Protein AF-A0A8W7PWI7-F1 (afdb_monomer)

Foldseek 3Di:
DDPDDPPPQKAALVVVVVVCCVVPPQPDPVSSVVLCVQQVPVPPRIGGPVSVQQSVADDDPDRRWDKDWWADPVGDIDIDTDAPDDPLVVLVVCVVVPTNQADVPHNDDDNCVVVPPPPPAAEAEDDPVQQVVQVVVVAGPQAFPPPSPHGWFKAFPPVRDTGHPVVVVVPVVPDPQCADPPPSHHGRDMGTHHYDGDDPVVVVVVVVVVVPPPPPDDDDDDDDDDD

Mean predicted aligned error: 19.51 Å

Radius of gyration: 25.69 Å; Cα contacts (8 Å, |Δi|>4): 234; chains: 1; bounding box: 49×90×69 Å

Structure (mmCIF, N/CA/C/O backbone):
data_AF-A0A8W7PWI7-F1
#
_entry.id   AF-A0A8W7PWI7-F1
#
loop_
_atom_site.group_PDB
_atom_site.id
_atom_site.type_symbol
_atom_site.label_atom_id
_atom_site.label_alt_id
_atom_site.label_comp_id
_atom_site.label_asym_id
_atom_site.label_entity_id
_atom_site.label_seq_id
_atom_site.pdbx_PDB_ins_code
_atom_site.Cartn_x
_atom_site.Cartn_y
_atom_site.Cartn_z
_atom_site.occupancy
_atom_site.B_iso_or_equiv
_atom_site.auth_seq_id
_atom_site.auth_comp_id
_atom_site.auth_asym_id
_atom_site.auth_atom_id
_atom_site.pdbx_PDB_model_num
ATOM 1 N N . MET A 1 1 ? -10.266 -17.939 -32.785 1.00 33.59 1 MET A N 1
ATOM 2 C CA . MET A 1 1 ? -11.295 -17.563 -31.793 1.00 33.59 1 MET A CA 1
ATOM 3 C C . MET A 1 1 ? -10.621 -17.500 -30.436 1.00 33.59 1 MET A C 1
ATOM 5 O O . MET A 1 1 ? -10.290 -18.541 -29.887 1.00 33.59 1 MET A O 1
ATOM 9 N N . LEU A 1 2 ? -10.300 -16.294 -29.968 1.00 31.00 2 LEU A N 1
ATOM 10 C CA . LEU A 1 2 ? -9.675 -16.082 -28.664 1.00 31.00 2 LEU A CA 1
ATOM 11 C C . LEU A 1 2 ? -10.759 -16.242 -27.593 1.00 31.00 2 LEU A C 1
ATOM 13 O O . LEU A 1 2 ? -11.754 -15.520 -27.622 1.00 31.00 2 LEU A O 1
ATOM 17 N N . LYS A 1 3 ? -10.591 -17.217 -26.692 1.00 32.88 3 LYS A N 1
ATOM 18 C CA . LYS A 1 3 ? -11.388 -17.317 -25.466 1.00 32.88 3 LYS A CA 1
ATOM 19 C C . LYS A 1 3 ? -11.005 -16.128 -24.590 1.00 32.88 3 LYS A C 1
ATOM 21 O O . LYS A 1 3 ? -9.917 -16.098 -24.030 1.00 32.88 3 LYS A O 1
ATOM 26 N N . THR A 1 4 ? -11.882 -15.138 -24.526 1.00 35.88 4 THR A N 1
ATOM 27 C CA . THR A 1 4 ? -11.887 -14.116 -23.482 1.00 35.88 4 THR A CA 1
ATOM 28 C C . THR A 1 4 ? -11.998 -14.815 -22.133 1.00 35.88 4 THR A C 1
ATOM 30 O O . THR A 1 4 ? -13.012 -15.452 -21.855 1.00 35.88 4 THR A O 1
ATOM 33 N N . SER A 1 5 ? -10.947 -14.738 -21.323 1.00 42.41 5 SER A N 1
ATOM 34 C CA . SER A 1 5 ? -10.973 -15.120 -19.914 1.00 42.41 5 SER A CA 1
ATOM 35 C C . SER A 1 5 ? -12.022 -14.255 -19.217 1.00 42.41 5 SER A C 1
ATOM 37 O O . SER A 1 5 ? -11.852 -13.040 -19.115 1.00 42.41 5 SER A O 1
ATOM 39 N N . GLU A 1 6 ? -13.141 -14.850 -18.810 1.00 44.78 6 GLU A N 1
ATOM 40 C CA . GLU A 1 6 ? -14.168 -14.154 -18.039 1.00 44.78 6 GLU A CA 1
ATOM 41 C C . GLU A 1 6 ? -13.561 -13.719 -16.701 1.00 44.78 6 GLU A C 1
ATOM 43 O O . GLU A 1 6 ? -13.149 -14.539 -15.882 1.00 44.78 6 GLU A O 1
ATOM 48 N N . ILE A 1 7 ? -13.464 -12.409 -16.486 1.00 50.22 7 ILE A N 1
ATOM 49 C CA . ILE A 1 7 ? -13.117 -11.843 -15.184 1.00 50.22 7 ILE A CA 1
ATOM 50 C C . ILE A 1 7 ? -14.329 -12.097 -14.284 1.00 50.22 7 ILE A C 1
ATOM 52 O O . ILE A 1 7 ? -15.310 -11.354 -14.334 1.00 50.22 7 ILE A O 1
ATOM 56 N N . HIS A 1 8 ? -14.302 -13.179 -13.505 1.00 57.91 8 HIS A N 1
ATOM 57 C CA . HIS A 1 8 ? -15.367 -13.472 -12.551 1.00 57.91 8 HIS A CA 1
ATOM 58 C C . HIS A 1 8 ? -15.328 -12.434 -11.424 1.00 57.91 8 HIS A C 1
ATOM 60 O O . HIS A 1 8 ? -14.463 -12.456 -10.554 1.00 57.91 8 HIS A O 1
ATOM 66 N N . THR A 1 9 ? -16.279 -11.505 -11.450 1.00 71.81 9 THR A N 1
ATOM 67 C CA . THR A 1 9 ? -16.456 -10.450 -10.440 1.00 71.81 9 THR A CA 1
ATOM 68 C C . THR A 1 9 ? -17.016 -10.969 -9.114 1.00 71.81 9 THR A C 1
ATOM 70 O O . THR A 1 9 ? -17.037 -10.224 -8.136 1.00 71.81 9 THR A O 1
ATOM 73 N N . LEU A 1 10 ? -17.447 -12.234 -9.076 1.00 85.94 10 LEU A N 1
ATOM 74 C CA . LEU A 1 10 ? -18.021 -12.924 -7.925 1.00 85.94 10 LEU A CA 1
ATOM 75 C C . LEU A 1 10 ? -17.500 -14.367 -7.879 1.00 85.94 10 LEU A C 1
ATOM 77 O O . LEU A 1 10 ? -17.637 -15.103 -8.858 1.00 85.94 10 LEU A O 1
ATOM 81 N N . VAL A 1 11 ? -16.949 -14.789 -6.742 1.00 89.62 11 VAL A N 1
ATOM 82 C CA . VAL A 1 11 ? -16.415 -16.144 -6.543 1.00 89.62 11 VAL A CA 1
ATOM 83 C C . VAL A 1 11 ? -17.155 -16.827 -5.389 1.00 89.62 11 VAL A C 1
ATOM 85 O O . VAL A 1 11 ? -17.222 -16.254 -4.305 1.00 89.62 11 VAL A O 1
ATOM 88 N N . PRO A 1 12 ? -17.697 -18.050 -5.553 1.00 93.12 12 PRO A N 1
ATOM 89 C CA . PRO A 1 12 ? -18.314 -18.783 -4.447 1.00 93.12 12 PRO A CA 1
ATOM 90 C C . PRO A 1 12 ? -17.352 -18.961 -3.264 1.00 93.12 12 PRO A C 1
ATOM 92 O O . PRO A 1 12 ? -16.207 -19.376 -3.459 1.00 93.12 12 PRO A O 1
ATOM 95 N N . TRP A 1 13 ? -17.834 -18.770 -2.030 1.00 91.38 13 TRP A N 1
ATOM 96 C CA . TRP A 1 13 ? -17.032 -18.878 -0.800 1.00 91.38 13 TRP A CA 1
ATOM 97 C C . TRP A 1 13 ? -16.216 -20.175 -0.719 1.00 91.38 13 TRP A C 1
ATOM 99 O O . TRP A 1 13 ? -15.068 -20.170 -0.287 1.00 91.38 13 TRP A O 1
ATOM 109 N N . LYS A 1 14 ? -16.789 -21.304 -1.157 1.00 90.00 14 LYS A N 1
ATOM 110 C CA . LYS A 1 14 ? -16.098 -22.604 -1.146 1.00 90.00 14 LYS A CA 1
ATOM 111 C C . LYS A 1 14 ? -14.834 -22.606 -2.011 1.00 90.00 14 LYS A C 1
ATOM 113 O O . LYS A 1 14 ? -13.831 -23.170 -1.587 1.00 90.00 14 LYS A O 1
ATOM 118 N N . LEU A 1 15 ? -14.896 -21.988 -3.191 1.00 89.19 15 LEU A N 1
ATOM 119 C CA . LEU A 1 15 ? -13.763 -21.886 -4.111 1.00 89.19 15 LEU A CA 1
ATOM 120 C C . LEU A 1 15 ? -12.762 -20.845 -3.612 1.00 89.19 15 LEU A C 1
ATOM 122 O O . LEU A 1 15 ? -11.580 -21.146 -3.511 1.00 89.19 15 LEU A O 1
ATOM 126 N N . PHE A 1 16 ? -13.251 -19.673 -3.199 1.00 89.44 16 PHE A N 1
ATOM 127 C CA . PHE A 1 16 ? -12.414 -18.621 -2.626 1.00 89.44 16 PHE A CA 1
ATOM 128 C C . PHE A 1 16 ? -11.604 -19.126 -1.420 1.00 89.44 16 PHE A C 1
ATOM 130 O O . PHE A 1 16 ? -10.393 -18.945 -1.361 1.00 89.44 16 PHE A O 1
ATOM 137 N N . ARG A 1 17 ? -12.254 -19.835 -0.487 1.00 86.75 17 ARG A N 1
ATOM 138 C CA . ARG A 1 17 ? -11.598 -20.444 0.678 1.00 86.75 17 ARG A CA 1
ATOM 139 C C . ARG A 1 17 ? -10.543 -21.470 0.273 1.00 86.75 17 ARG A C 1
ATOM 141 O O . ARG A 1 17 ? -9.494 -21.516 0.908 1.00 86.75 17 ARG A O 1
ATOM 148 N N . PHE A 1 18 ? -10.842 -22.323 -0.708 1.00 87.06 18 PHE A N 1
ATOM 149 C CA . PHE A 1 18 ? -9.908 -23.349 -1.170 1.00 87.06 18 PHE A CA 1
ATOM 150 C C . PHE A 1 18 ? -8.634 -22.705 -1.721 1.00 87.06 18 PHE A C 1
ATOM 152 O O . PHE A 1 18 ? -7.555 -22.989 -1.208 1.00 87.06 18 PHE A O 1
ATOM 159 N N . GLU A 1 19 ? -8.769 -21.770 -2.662 1.00 86.62 19 GLU A N 1
ATOM 160 C CA . GLU A 1 19 ? -7.629 -21.063 -3.260 1.00 86.62 19 GLU A CA 1
ATOM 161 C C . GLU A 1 19 ? -6.847 -20.249 -2.221 1.00 86.62 19 GLU A C 1
ATOM 163 O O . GLU A 1 19 ? -5.621 -20.328 -2.158 1.00 86.62 19 GLU A O 1
ATOM 168 N N . LEU A 1 20 ? -7.543 -19.538 -1.326 1.00 81.56 20 LEU A N 1
ATOM 169 C CA . LEU A 1 20 ? -6.893 -18.785 -0.255 1.00 81.56 20 LEU A CA 1
ATOM 170 C C . LEU A 1 20 ? -6.110 -19.706 0.692 1.00 81.56 20 LEU A C 1
ATOM 172 O O . LEU A 1 20 ? -5.017 -19.347 1.116 1.00 81.56 20 LEU A O 1
ATOM 176 N N . SER A 1 21 ? -6.624 -20.908 0.979 1.00 79.94 21 SER A N 1
ATOM 177 C CA . SER A 1 21 ? -5.968 -21.868 1.875 1.00 79.94 21 SER A CA 1
ATOM 178 C C . SER A 1 21 ? -4.658 -22.447 1.337 1.00 79.94 21 SER A C 1
ATOM 180 O O . SER A 1 21 ? -3.845 -22.926 2.128 1.00 79.94 21 SER A O 1
ATOM 182 N N . LEU A 1 22 ? -4.433 -22.376 0.017 1.00 77.88 22 LEU A N 1
ATOM 183 C CA . LEU A 1 22 ? -3.173 -22.790 -0.610 1.00 77.88 22 LEU A CA 1
ATOM 184 C C . LEU A 1 22 ? -2.019 -21.835 -0.275 1.00 77.88 22 LEU A C 1
ATOM 186 O O . LEU A 1 22 ? -0.867 -22.260 -0.241 1.00 77.88 22 LEU A O 1
ATOM 190 N N . VAL A 1 23 ? -2.328 -20.559 -0.024 1.00 75.88 23 VAL A N 1
ATOM 191 C CA . VAL A 1 23 ? -1.340 -19.499 0.248 1.00 75.88 23 VAL A CA 1
ATOM 192 C C . VAL A 1 23 ? -1.341 -19.101 1.726 1.00 75.88 23 VAL A C 1
ATOM 194 O O . VAL A 1 23 ? -0.287 -18.888 2.320 1.00 75.88 23 VAL A O 1
ATOM 197 N N . HIS A 1 24 ? -2.523 -19.054 2.340 1.00 71.75 24 HIS A N 1
ATOM 198 C CA . HIS A 1 24 ? -2.746 -18.733 3.745 1.00 71.75 24 HIS A CA 1
ATOM 199 C C . HIS A 1 24 ? -3.460 -19.904 4.429 1.00 71.75 24 HIS A C 1
ATOM 201 O O . HIS A 1 24 ? -4.688 -19.991 4.358 1.00 71.75 24 HIS A O 1
ATOM 207 N N . PRO A 1 25 ? -2.724 -20.821 5.085 1.00 76.69 25 PRO A N 1
ATOM 208 C CA . PRO A 1 25 ? -3.309 -22.003 5.706 1.00 76.69 25 PRO A CA 1
ATOM 209 C C . PRO A 1 25 ? -4.419 -21.638 6.698 1.00 76.69 25 PRO A C 1
ATOM 211 O O . PRO A 1 25 ? -4.184 -20.925 7.669 1.00 76.69 25 PRO A O 1
ATOM 214 N N . ILE A 1 26 ? -5.625 -22.160 6.465 1.00 77.56 26 ILE A N 1
ATOM 215 C CA . ILE A 1 26 ? -6.778 -21.984 7.356 1.00 77.56 26 ILE A CA 1
ATOM 216 C C . ILE A 1 26 ? -6.854 -23.219 8.255 1.00 77.56 26 ILE A C 1
ATOM 218 O O . ILE A 1 26 ? -7.181 -24.317 7.800 1.00 77.56 26 ILE A O 1
ATOM 222 N N . SER A 1 27 ? -6.553 -23.035 9.535 1.00 68.94 27 SER A N 1
ATOM 223 C CA . SER A 1 27 ? -6.288 -24.097 10.511 1.00 68.94 27 SER A CA 1
ATOM 224 C C . SER A 1 27 ? -7.555 -24.798 11.009 1.00 68.94 27 SER A C 1
ATOM 226 O O . SER A 1 27 ? -7.484 -25.922 11.507 1.00 68.94 27 SER A O 1
ATOM 228 N N . SER A 1 28 ? -8.731 -24.161 10.909 1.00 80.62 28 SER A N 1
ATOM 229 C CA . SER A 1 28 ? -9.984 -24.747 11.408 1.00 80.62 28 SER A CA 1
ATOM 230 C C . SER A 1 28 ? -11.258 -24.286 10.688 1.00 80.62 28 SER A C 1
ATOM 232 O O . SER A 1 28 ? -11.300 -23.275 9.988 1.00 80.62 28 SER A O 1
ATOM 234 N N . GLY A 1 29 ? -12.353 -25.029 10.894 1.00 72.00 29 GLY A N 1
ATOM 235 C CA . GLY A 1 29 ? -13.683 -24.636 10.415 1.00 72.00 29 GLY A CA 1
ATOM 236 C C . GLY A 1 29 ? -14.234 -23.376 11.096 1.00 72.00 29 GLY A C 1
ATOM 237 O O . GLY A 1 29 ? -14.922 -22.597 10.447 1.00 72.00 29 GLY A O 1
ATOM 238 N N . LEU A 1 30 ? -13.897 -23.148 12.370 1.00 70.50 30 LEU A N 1
ATOM 239 C CA . LEU A 1 30 ? -14.267 -21.935 13.111 1.00 70.50 30 LEU A CA 1
ATOM 240 C C . LEU A 1 30 ? -13.558 -20.699 12.547 1.00 70.50 30 LEU A C 1
ATOM 242 O O . LEU A 1 30 ? -14.191 -19.669 12.342 1.00 70.50 30 LEU A O 1
ATOM 246 N N . GLU A 1 31 ? -12.272 -20.832 12.224 1.00 72.94 31 GLU A N 1
ATOM 247 C CA . GLU A 1 31 ? -11.482 -19.787 11.567 1.00 72.94 31 GLU A CA 1
ATOM 248 C C . GLU A 1 31 ? -12.029 -19.459 10.175 1.00 72.94 31 GLU A C 1
ATOM 250 O O . GLU A 1 31 ? -12.214 -18.292 9.845 1.00 72.94 31 GLU A O 1
ATOM 255 N N . ALA A 1 32 ? -12.396 -20.477 9.392 1.00 77.62 32 ALA A N 1
ATOM 256 C CA . ALA A 1 32 ? -13.042 -20.267 8.101 1.00 77.62 32 ALA A CA 1
ATOM 257 C C . ALA A 1 32 ? -14.376 -19.513 8.231 1.00 77.62 32 ALA A C 1
ATOM 259 O O . ALA A 1 32 ? -14.685 -18.671 7.395 1.00 77.62 32 ALA A O 1
ATOM 260 N N . MET A 1 33 ? -15.168 -19.796 9.267 1.00 74.81 33 MET A N 1
ATOM 261 C CA . MET A 1 33 ? -16.428 -19.087 9.504 1.00 74.81 33 MET A CA 1
ATOM 262 C C . MET A 1 33 ? -16.197 -17.635 9.928 1.00 74.81 33 MET A C 1
ATOM 264 O O . MET A 1 33 ? -16.864 -16.756 9.393 1.00 74.81 33 MET A O 1
ATOM 268 N N . ALA A 1 34 ? -15.236 -17.381 10.821 1.00 74.94 34 ALA A N 1
ATOM 269 C CA . ALA A 1 34 ? -14.866 -16.027 11.236 1.00 74.94 34 ALA A CA 1
ATOM 270 C C . ALA A 1 34 ? -14.334 -15.196 10.057 1.00 74.94 34 ALA A C 1
ATOM 272 O O . ALA A 1 34 ? -14.717 -14.038 9.870 1.00 74.94 34 ALA A O 1
ATOM 273 N N . LEU A 1 35 ? -13.502 -15.816 9.216 1.00 82.56 35 LEU A N 1
ATOM 274 C CA . LEU A 1 35 ? -13.004 -15.215 7.987 1.00 82.56 35 LEU A CA 1
ATOM 275 C C . LEU A 1 35 ? -14.162 -14.882 7.045 1.00 82.56 35 LEU A C 1
ATOM 277 O O . LEU A 1 35 ? -14.286 -13.743 6.610 1.00 82.56 35 LEU A O 1
ATOM 281 N N . LYS A 1 36 ? -15.069 -15.837 6.811 1.00 83.50 36 LYS A N 1
ATOM 282 C CA . LYS A 1 36 ? -16.252 -15.618 5.976 1.00 83.50 36 LYS A CA 1
ATOM 283 C C . LYS A 1 36 ? -17.075 -14.432 6.457 1.00 83.50 36 LYS A C 1
ATOM 285 O O . LYS A 1 36 ? -17.358 -13.552 5.663 1.00 83.50 36 LYS A O 1
ATOM 290 N N . THR A 1 37 ? -17.396 -14.368 7.749 1.00 78.50 37 THR A N 1
ATOM 291 C CA . THR A 1 37 ? -18.181 -13.260 8.319 1.00 78.50 37 THR A CA 1
ATOM 292 C C . THR A 1 37 ? -17.482 -11.905 8.239 1.00 78.50 37 THR A C 1
ATOM 294 O O . THR A 1 37 ? -18.140 -10.882 8.375 1.00 78.50 37 THR A O 1
ATOM 297 N N . THR A 1 38 ? -16.162 -11.890 8.043 1.00 82.19 38 THR A N 1
ATOM 298 C CA . THR A 1 38 ? -15.383 -10.655 7.896 1.00 82.19 38 THR A CA 1
ATOM 299 C C . THR A 1 38 ? -15.325 -10.187 6.437 1.00 82.19 38 THR A C 1
ATOM 301 O O . THR A 1 38 ? -15.319 -8.985 6.191 1.00 82.19 38 THR A O 1
ATOM 304 N N . ILE A 1 39 ? -15.279 -11.119 5.475 1.00 85.88 39 ILE A N 1
ATOM 305 C CA . ILE A 1 39 ? -15.141 -10.819 4.037 1.00 85.88 39 ILE A CA 1
ATOM 306 C C . ILE A 1 39 ? -16.499 -10.685 3.341 1.00 85.88 39 ILE A C 1
ATOM 308 O O . ILE A 1 39 ? -16.685 -9.777 2.541 1.00 85.88 39 ILE A O 1
ATOM 312 N N . ASP A 1 40 ? -17.435 -11.595 3.616 1.00 86.38 40 ASP A N 1
ATOM 313 C CA . ASP A 1 40 ? -18.758 -11.678 2.981 1.00 86.38 40 ASP A CA 1
ATOM 314 C C . ASP A 1 40 ? -19.690 -10.601 3.560 1.00 86.38 40 ASP A C 1
ATOM 316 O O . ASP A 1 40 ? -20.574 -10.875 4.373 1.00 86.38 40 ASP A O 1
ATOM 320 N N . LEU A 1 41 ? -19.440 -9.343 3.187 1.00 83.44 41 LEU A N 1
ATOM 321 C CA . LEU A 1 41 ? -20.190 -8.175 3.660 1.00 83.44 41 LEU A CA 1
ATOM 322 C C . LEU A 1 41 ? -21.652 -8.208 3.201 1.00 83.44 41 LEU A C 1
ATOM 324 O O . LEU A 1 41 ? -22.522 -7.640 3.863 1.00 83.44 41 LEU A O 1
ATOM 328 N N . THR A 1 42 ? -21.918 -8.839 2.056 1.00 87.56 42 THR A N 1
ATOM 329 C CA . THR A 1 42 ? -23.266 -8.977 1.493 1.00 87.56 42 THR A CA 1
ATOM 330 C C . THR A 1 42 ? -24.014 -10.215 1.995 1.00 87.56 42 THR A C 1
ATOM 332 O O . THR A 1 42 ? -25.208 -10.349 1.714 1.00 87.56 42 THR A O 1
ATOM 335 N N . CYS A 1 43 ? -23.357 -11.071 2.787 1.00 87.94 43 CYS A N 1
ATOM 336 C CA . CYS A 1 43 ? -23.895 -12.300 3.374 1.00 87.94 43 CYS A CA 1
ATOM 337 C C . CYS A 1 43 ? -24.544 -13.234 2.338 1.00 87.94 43 CYS A C 1
ATOM 339 O O . CYS A 1 43 ? -25.593 -13.828 2.610 1.00 87.94 43 CYS A O 1
ATOM 341 N N . ASN A 1 44 ? -23.969 -13.330 1.137 1.00 89.25 44 ASN A N 1
ATOM 342 C CA . ASN A 1 44 ? -24.580 -14.049 0.016 1.00 89.25 44 ASN A CA 1
ATOM 343 C C . ASN A 1 44 ? -23.872 -15.367 -0.345 1.00 89.25 44 ASN A C 1
ATOM 345 O O . ASN A 1 44 ? -24.281 -16.012 -1.309 1.00 89.25 44 ASN A O 1
ATOM 349 N N . ASP A 1 45 ? -22.866 -15.792 0.428 1.00 90.12 45 ASP A N 1
ATOM 350 C CA . ASP A 1 45 ? -22.009 -16.959 0.169 1.00 90.12 45 ASP A CA 1
ATOM 351 C C . ASP A 1 45 ? -21.054 -16.814 -1.033 1.00 90.12 45 ASP A C 1
ATOM 353 O O . ASP A 1 45 ? -20.426 -17.799 -1.449 1.00 90.12 45 ASP A O 1
ATOM 357 N N . TYR A 1 46 ? -20.889 -15.604 -1.565 1.00 90.38 46 TYR A N 1
ATOM 358 C CA . TYR A 1 46 ? -19.920 -15.257 -2.599 1.00 90.38 46 TYR A CA 1
ATOM 359 C C . TYR A 1 46 ? -19.014 -14.129 -2.117 1.00 90.38 46 TYR A C 1
ATOM 361 O O . TYR A 1 46 ? -19.394 -13.301 -1.304 1.00 90.38 46 TYR A O 1
ATOM 369 N N . ILE A 1 47 ? -17.796 -14.105 -2.644 1.00 89.38 47 ILE A N 1
ATOM 370 C CA . ILE A 1 47 ? -16.836 -13.035 -2.429 1.00 89.38 47 ILE A CA 1
ATOM 371 C C . ILE A 1 47 ? -16.667 -12.300 -3.750 1.00 89.38 47 ILE A C 1
ATOM 373 O O . ILE A 1 47 ? -16.185 -12.863 -4.739 1.00 89.38 47 ILE A O 1
ATOM 377 N N . SER A 1 48 ? -17.096 -11.046 -3.778 1.00 88.19 48 SER A N 1
ATOM 378 C CA . SER A 1 48 ? -16.821 -10.144 -4.889 1.00 88.19 48 SER A CA 1
ATOM 379 C C . SER A 1 48 ? -15.394 -9.597 -4.838 1.00 88.19 48 SER A C 1
ATOM 381 O O . SER A 1 48 ? -14.744 -9.578 -3.790 1.00 88.19 48 SER A O 1
ATOM 383 N N . ASN A 1 49 ? -14.909 -9.085 -5.9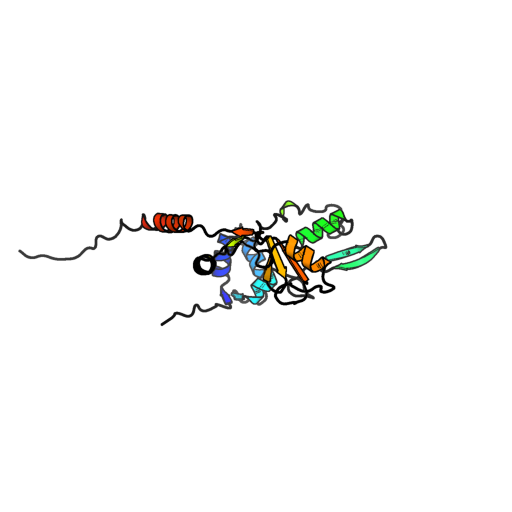72 1.00 80.75 49 ASN A N 1
ATOM 384 C CA . ASN A 1 49 ? -13.649 -8.337 -6.000 1.00 80.75 49 ASN A CA 1
ATOM 385 C C . ASN A 1 49 ? -13.667 -7.146 -5.023 1.00 80.75 49 ASN A C 1
ATOM 387 O O . ASN A 1 49 ? -12.646 -6.833 -4.422 1.00 80.75 49 ASN A O 1
ATOM 391 N N . PHE A 1 50 ? -14.830 -6.512 -4.855 1.00 80.00 50 PHE A N 1
ATOM 392 C CA . PHE A 1 50 ? -15.041 -5.403 -3.936 1.00 80.00 50 PHE A CA 1
ATOM 393 C C . PHE A 1 50 ? -14.925 -5.845 -2.476 1.00 80.00 50 PHE A C 1
ATOM 395 O O . PHE A 1 50 ? -14.179 -5.244 -1.717 1.00 80.00 50 PHE A O 1
ATOM 402 N N . GLU A 1 51 ? -15.617 -6.913 -2.081 1.00 84.12 51 GLU A N 1
ATOM 403 C CA . GLU A 1 51 ? -15.538 -7.462 -0.721 1.00 84.12 51 GLU A CA 1
ATOM 404 C C . GLU A 1 51 ? -14.120 -7.904 -0.361 1.00 84.12 51 GLU A C 1
ATOM 406 O O . GLU A 1 51 ? -13.650 -7.651 0.748 1.00 84.12 51 GLU A O 1
ATOM 411 N N . PHE A 1 52 ? -13.407 -8.501 -1.317 1.00 83.25 52 PHE A N 1
ATOM 412 C CA . PHE A 1 52 ? -12.014 -8.883 -1.128 1.00 83.25 52 PHE A CA 1
ATOM 413 C C . PHE A 1 52 ? -11.070 -7.672 -1.015 1.00 83.25 52 PHE A C 1
ATOM 415 O O . PHE A 1 52 ? -10.201 -7.648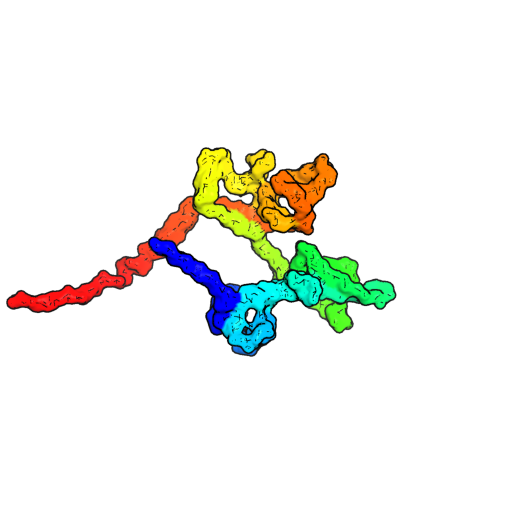 -0.140 1.00 83.25 52 PHE A O 1
ATOM 422 N N . ASP A 1 53 ? -11.253 -6.645 -1.850 1.00 75.38 53 ASP A N 1
ATOM 423 C CA . ASP A 1 53 ? -10.493 -5.386 -1.768 1.00 75.38 53 ASP A CA 1
ATOM 424 C C . ASP A 1 53 ? -10.752 -4.656 -0.443 1.00 75.38 53 ASP A C 1
ATOM 426 O O . ASP A 1 53 ? -9.818 -4.186 0.204 1.00 75.38 53 ASP A O 1
ATOM 430 N N . VAL A 1 54 ? -12.008 -4.631 0.016 1.00 72.31 54 VAL A N 1
ATOM 431 C CA . VAL A 1 54 ? -12.368 -4.066 1.319 1.00 72.31 54 VAL A CA 1
ATOM 432 C C . VAL A 1 54 ? -11.696 -4.856 2.434 1.00 72.31 54 VAL A C 1
ATOM 434 O O . VAL A 1 54 ? -10.975 -4.265 3.232 1.00 72.31 54 VAL A O 1
ATOM 437 N N . PHE A 1 55 ? -11.870 -6.179 2.474 1.00 79.31 55 PHE A N 1
ATOM 438 C CA . PHE A 1 55 ? -11.283 -7.037 3.505 1.00 79.31 55 PHE A CA 1
ATOM 439 C C . PHE A 1 55 ? -9.769 -6.862 3.638 1.00 79.31 55 PHE A C 1
ATOM 441 O O . PHE A 1 55 ? -9.243 -6.783 4.747 1.00 79.31 55 PHE A O 1
ATOM 448 N N . THR A 1 56 ? -9.068 -6.766 2.510 1.00 68.19 56 THR A N 1
ATOM 449 C CA . THR A 1 56 ? -7.613 -6.605 2.506 1.00 68.19 56 THR A CA 1
ATOM 450 C C . THR A 1 56 ? -7.157 -5.207 2.947 1.00 68.19 56 THR A C 1
ATOM 452 O O . THR A 1 56 ? -5.956 -5.004 3.126 1.00 68.19 56 THR A O 1
ATOM 455 N N . ARG A 1 57 ? -8.069 -4.235 3.152 1.00 65.44 57 ARG A N 1
ATOM 456 C CA . ARG A 1 57 ? -7.696 -2.820 3.329 1.00 65.44 57 ARG A CA 1
ATOM 457 C C . ARG A 1 57 ? -8.576 -1.945 4.269 1.00 65.44 57 ARG A C 1
ATOM 459 O O . ARG A 1 57 ? -8.714 -0.747 4.045 1.00 65.44 57 ARG A O 1
ATOM 466 N N . LEU A 1 58 ? -9.212 -2.467 5.316 1.00 50.00 58 LEU A N 1
ATOM 467 C CA . LEU A 1 58 ? -10.271 -1.747 6.073 1.00 50.00 58 LEU A CA 1
ATOM 468 C C . LEU A 1 58 ? -9.886 -0.449 6.862 1.00 50.00 58 LEU A C 1
ATOM 470 O O . LEU A 1 58 ? -9.203 -0.520 7.882 1.00 50.00 58 LEU A O 1
ATOM 474 N N . SER A 1 59 ? -10.517 0.697 6.508 1.00 42.88 59 SER A N 1
ATOM 475 C CA . SER A 1 59 ? -11.137 1.695 7.434 1.00 42.88 59 SER A CA 1
ATOM 476 C C . SER A 1 59 ? -12.325 2.442 6.797 1.00 42.88 59 SER A C 1
ATOM 478 O O . SER A 1 59 ? -12.454 2.530 5.576 1.00 42.88 59 SER A O 1
ATOM 480 N N . CYS A 1 60 ? -13.195 2.998 7.657 1.00 45.81 60 CYS A N 1
ATOM 481 C CA . CYS A 1 60 ? -14.524 3.552 7.343 1.00 45.81 60 CYS A CA 1
ATOM 482 C C . CYS A 1 60 ? -14.588 5.044 6.937 1.00 45.81 60 CYS A C 1
ATOM 484 O O . CYS A 1 60 ? -15.686 5.583 6.824 1.00 45.81 60 CYS A O 1
ATOM 486 N N . THR A 1 61 ? -13.470 5.742 6.714 1.00 45.81 61 THR A N 1
ATOM 487 C CA . THR A 1 61 ? -13.488 7.134 6.184 1.00 45.81 61 THR A CA 1
ATOM 488 C C . THR A 1 61 ? -12.671 7.304 4.906 1.00 45.81 61 THR A C 1
ATOM 490 O O . THR A 1 61 ? -12.936 8.210 4.116 1.00 45.81 61 THR A O 1
ATOM 493 N N . ARG A 1 62 ? -11.724 6.393 4.666 1.00 49.19 62 ARG A N 1
ATOM 494 C CA . ARG A 1 62 ? -11.030 6.177 3.399 1.00 49.19 62 ARG A CA 1
ATOM 495 C C . ARG A 1 62 ? -10.884 4.673 3.220 1.00 49.19 62 ARG A C 1
ATOM 497 O O . ARG A 1 62 ? -10.063 4.054 3.896 1.00 49.19 62 ARG A O 1
ATOM 504 N N . LEU A 1 63 ? -11.701 4.113 2.327 1.00 46.75 63 LEU A N 1
ATOM 505 C CA . LEU A 1 63 ? -11.581 2.724 1.887 1.00 46.75 63 LEU A CA 1
ATOM 506 C C . LEU A 1 63 ? -10.108 2.469 1.563 1.00 46.75 63 LEU A C 1
ATOM 508 O O . LEU A 1 63 ? -9.534 3.215 0.770 1.00 46.75 63 LEU A O 1
ATOM 512 N N . GLY A 1 64 ? -9.476 1.490 2.199 1.00 52.75 64 GLY A N 1
ATOM 513 C CA . GLY A 1 64 ? -8.079 1.195 1.908 1.00 52.75 64 GLY A CA 1
ATOM 514 C C . GLY A 1 64 ? -7.083 1.414 3.050 1.00 52.75 64 GLY A C 1
ATOM 515 O O . GLY A 1 64 ? -5.976 0.885 3.010 1.00 52.75 64 GLY A O 1
ATOM 516 N N . GLN A 1 65 ? -7.417 2.266 4.018 1.00 60.06 65 GLN A N 1
ATOM 517 C CA . GLN A 1 65 ? -6.452 2.779 5.001 1.00 60.06 65 GLN A CA 1
ATOM 518 C C . GLN A 1 65 ? -6.849 2.351 6.407 1.00 60.06 65 GLN A C 1
ATOM 520 O O . GLN A 1 65 ? -7.998 2.020 6.591 1.00 60.06 65 GLN A O 1
ATOM 525 N N . TRP A 1 66 ? -5.966 2.384 7.404 1.00 71.25 66 TRP A N 1
ATOM 526 C CA . TRP A 1 66 ? -6.351 2.173 8.809 1.00 71.25 66 TRP A CA 1
ATOM 527 C C . TRP A 1 66 ? -6.519 3.514 9.527 1.00 71.25 66 TRP A C 1
ATOM 529 O O . TRP A 1 66 ? -5.883 4.496 9.154 1.00 71.25 66 TRP A O 1
ATOM 539 N N . ALA A 1 67 ? -7.343 3.571 10.572 1.00 77.69 67 ALA A N 1
ATOM 540 C CA . ALA A 1 67 ? -7.440 4.734 11.451 1.00 77.69 67 ALA A CA 1
ATOM 541 C C . ALA A 1 67 ? -6.994 4.350 12.865 1.00 77.69 67 ALA A C 1
ATOM 543 O O . ALA A 1 67 ? -7.491 3.372 13.420 1.00 77.69 67 ALA A O 1
ATOM 544 N N . ILE A 1 68 ? -6.069 5.119 13.439 1.00 83.50 68 ILE A N 1
ATOM 545 C CA . ILE A 1 68 ? -5.524 4.893 14.779 1.00 83.50 68 ILE A CA 1
ATOM 546 C C . ILE A 1 68 ? -5.976 6.044 15.674 1.00 83.50 68 ILE A C 1
ATOM 548 O O . ILE A 1 68 ? -5.650 7.200 15.412 1.00 83.50 68 ILE A O 1
ATOM 552 N N . GLY A 1 69 ? -6.736 5.733 16.722 1.00 83.50 69 GLY A N 1
ATOM 553 C CA . GLY A 1 69 ? -7.053 6.675 17.795 1.00 83.50 69 GLY A CA 1
ATOM 554 C C . GLY A 1 69 ? -6.043 6.548 18.932 1.00 83.50 69 GLY A C 1
ATOM 555 O O . GLY A 1 69 ? -5.705 5.431 19.324 1.00 83.50 69 GLY A O 1
ATOM 556 N N . TYR A 1 70 ? -5.566 7.669 19.467 1.00 83.69 70 TYR A N 1
ATOM 557 C CA . TYR A 1 70 ? -4.644 7.694 20.603 1.00 83.69 70 TYR A CA 1
ATOM 558 C C . TYR A 1 70 ? -4.893 8.910 21.499 1.00 83.69 70 TYR A C 1
ATOM 560 O O . TYR A 1 70 ? -5.548 9.875 21.102 1.00 83.69 70 TYR A O 1
ATOM 568 N N . VAL A 1 71 ? -4.378 8.835 22.726 1.00 85.12 71 VAL A N 1
ATOM 569 C CA . VAL A 1 71 ? -4.447 9.916 23.715 1.00 85.12 71 VAL A CA 1
ATOM 570 C C . VAL A 1 71 ? -3.080 10.589 23.796 1.00 85.12 71 VAL A C 1
ATOM 572 O O . VAL A 1 71 ? -2.066 9.898 23.903 1.00 85.12 71 VAL A O 1
ATOM 575 N N . THR A 1 72 ? -3.038 11.917 23.720 1.00 84.50 72 THR A N 1
ATOM 576 C CA . THR A 1 72 ? -1.790 12.688 23.821 1.00 84.50 72 THR A CA 1
ATOM 577 C C . THR A 1 72 ? -1.315 12.816 25.270 1.00 84.50 72 THR A C 1
ATOM 579 O O . THR A 1 72 ? -2.032 12.469 26.212 1.00 84.50 72 THR A O 1
ATOM 582 N N . GLN A 1 73 ? -0.104 13.343 25.476 1.00 84.00 73 GLN A N 1
ATOM 583 C CA . GLN A 1 73 ? 0.420 13.604 26.825 1.00 84.00 73 GLN A CA 1
ATOM 584 C C . GLN A 1 73 ? -0.410 14.666 27.565 1.00 84.00 73 GLN A C 1
ATOM 586 O O . GLN A 1 73 ? -0.487 14.659 28.792 1.00 84.00 73 GLN A O 1
ATOM 591 N N . GLU A 1 74 ? -1.077 15.538 26.811 1.00 88.19 74 GLU A N 1
ATOM 592 C CA . GLU A 1 74 ? -1.981 16.585 27.283 1.00 88.19 74 GLU A CA 1
ATOM 593 C C . GLU A 1 74 ? -3.396 16.058 27.589 1.00 88.19 74 GLU A C 1
ATOM 595 O O . GLU A 1 74 ? -4.229 16.799 28.110 1.00 88.19 74 GLU A O 1
ATOM 600 N N . GLY A 1 75 ? -3.675 14.779 27.304 1.00 81.00 75 GLY A N 1
ATOM 601 C CA . GLY A 1 75 ? -4.970 14.142 27.558 1.00 81.00 75 GLY A CA 1
ATOM 602 C C . GLY A 1 75 ? -6.015 14.363 26.460 1.00 81.00 75 GLY A C 1
ATOM 603 O O . GLY A 1 75 ? -7.195 14.085 26.679 1.00 81.00 75 GLY A O 1
ATOM 604 N N . GLU A 1 76 ? -5.610 14.846 25.286 1.00 85.06 76 GLU A N 1
ATOM 605 C CA . GLU A 1 76 ? -6.500 15.009 24.135 1.00 85.06 76 GLU A CA 1
ATOM 606 C C . GLU A 1 76 ? -6.642 13.694 23.364 1.00 85.06 76 GLU A C 1
ATOM 608 O O . GLU A 1 76 ? -5.709 12.897 23.298 1.00 85.06 76 GLU A O 1
ATOM 613 N N . ILE A 1 77 ? -7.807 13.465 22.753 1.00 82.19 77 ILE A N 1
ATOM 614 C CA . ILE A 1 77 ? -8.044 12.303 21.889 1.00 82.19 77 ILE A CA 1
ATOM 615 C C . ILE A 1 77 ? -7.848 12.740 20.441 1.00 82.19 77 ILE A C 1
ATOM 617 O O . ILE A 1 77 ? -8.617 13.556 19.930 1.00 82.19 77 ILE A O 1
ATOM 621 N N . LEU A 1 78 ? -6.845 12.169 19.777 1.00 77.50 78 LEU A N 1
ATOM 622 C CA . LEU A 1 78 ? -6.540 12.428 18.372 1.00 77.50 78 LEU A CA 1
ATOM 623 C C . LEU A 1 78 ? -6.659 11.149 17.541 1.00 77.50 78 LEU A C 1
ATOM 625 O O . LEU A 1 78 ? -6.538 10.032 18.045 1.00 77.50 78 LEU A O 1
ATOM 629 N N . GLN A 1 79 ? -6.892 11.326 16.241 1.00 80.06 79 GLN A N 1
ATOM 630 C CA . GLN A 1 79 ? -6.975 10.238 15.274 1.00 80.06 79 GLN A CA 1
ATOM 631 C C . GLN A 1 79 ? -6.034 10.502 14.099 1.00 80.06 79 GLN A C 1
ATOM 633 O O . GLN A 1 79 ? -6.059 11.580 13.505 1.00 80.06 79 GLN A O 1
ATOM 638 N N . THR A 1 80 ? -5.245 9.497 13.727 1.00 78.75 80 THR A N 1
ATOM 639 C CA . THR A 1 80 ? -4.351 9.526 12.564 1.00 78.75 80 THR A CA 1
ATOM 640 C C . THR A 1 80 ? -4.730 8.439 11.565 1.00 78.75 80 THR A C 1
ATOM 642 O O . THR A 1 80 ? -5.279 7.395 11.915 1.00 78.75 80 THR A O 1
ATOM 645 N N . ILE A 1 81 ? -4.452 8.696 10.288 1.00 79.12 81 ILE A N 1
ATOM 646 C CA . ILE A 1 81 ? -4.586 7.715 9.208 1.00 79.12 81 ILE A CA 1
ATOM 647 C C . ILE A 1 81 ? -3.181 7.509 8.641 1.00 79.12 81 ILE A C 1
ATOM 649 O O . ILE A 1 81 ? -2.700 8.411 7.943 1.00 79.12 81 ILE A O 1
ATOM 653 N N . PRO A 1 82 ? -2.500 6.384 8.932 1.00 73.38 82 PRO A N 1
ATOM 654 C CA . PRO A 1 82 ? -1.174 6.115 8.397 1.00 73.38 82 PRO A CA 1
ATOM 655 C C . PRO A 1 82 ? -1.165 6.224 6.871 1.00 73.38 82 PRO A C 1
ATOM 657 O O . PRO A 1 82 ? -1.999 5.629 6.190 1.00 73.38 82 PRO A O 1
ATOM 660 N N . GLN A 1 83 ? -0.234 7.013 6.339 1.00 70.50 83 GLN A N 1
ATOM 661 C CA . GLN A 1 83 ? -0.018 7.154 4.900 1.00 70.50 83 GLN A CA 1
ATOM 662 C C . GLN A 1 83 ? 1.260 6.404 4.521 1.00 70.50 83 GLN A C 1
ATOM 664 O O . GLN A 1 83 ? 2.261 6.503 5.230 1.00 70.50 83 GLN A O 1
ATOM 669 N N . ASN A 1 84 ? 1.223 5.671 3.405 1.00 65.50 84 ASN A N 1
ATOM 670 C CA . ASN A 1 84 ? 2.380 4.987 2.808 1.00 65.50 84 ASN A CA 1
ATOM 671 C C . ASN A 1 84 ? 3.132 4.019 3.747 1.00 65.50 84 ASN A C 1
ATOM 673 O O . ASN A 1 84 ? 4.337 3.830 3.605 1.00 65.50 84 ASN A O 1
ATOM 677 N N . LYS A 1 85 ? 2.442 3.426 4.728 1.00 68.56 85 LYS A N 1
ATOM 678 C CA . LYS A 1 85 ? 2.993 2.429 5.659 1.00 68.56 85 LYS A CA 1
ATOM 679 C C . LYS A 1 85 ? 1.934 1.378 5.979 1.00 68.56 85 LYS A C 1
ATOM 681 O O . LYS A 1 85 ? 0.745 1.701 6.025 1.00 68.56 85 LYS A O 1
ATOM 686 N N . SER A 1 86 ? 2.358 0.142 6.246 1.00 72.44 86 SER A N 1
ATOM 687 C CA . SER A 1 86 ? 1.461 -0.871 6.812 1.00 72.44 86 SER A CA 1
ATOM 688 C C . SER A 1 86 ? 1.006 -0.448 8.213 1.00 72.44 86 SER A C 1
ATOM 690 O O . SER A 1 86 ? 1.717 0.282 8.911 1.00 72.44 86 SER A O 1
ATOM 692 N N . LEU A 1 87 ? -0.164 -0.924 8.653 1.00 80.44 87 LEU A N 1
ATOM 693 C CA . LEU A 1 87 ? -0.629 -0.680 10.022 1.00 80.44 87 LEU A CA 1
ATOM 694 C C . LEU A 1 87 ? 0.411 -1.141 11.049 1.00 80.44 87 LEU A C 1
ATOM 696 O O . LEU A 1 87 ? 0.721 -0.393 11.971 1.00 80.44 87 LEU A O 1
ATOM 700 N N . CYS A 1 88 ? 0.977 -2.338 10.870 1.00 82.69 88 CYS A N 1
ATOM 701 C CA . CYS A 1 88 ? 1.994 -2.877 11.771 1.00 82.69 88 CYS A CA 1
ATOM 702 C C . CYS A 1 88 ? 3.202 -1.939 11.883 1.00 82.69 88 CYS A C 1
ATOM 704 O O . CYS A 1 88 ? 3.618 -1.613 12.992 1.00 82.69 88 CYS A O 1
ATOM 706 N N . GLN A 1 89 ? 3.717 -1.434 10.755 1.00 78.62 89 GLN A N 1
ATOM 707 C CA . GLN A 1 89 ? 4.840 -0.495 10.760 1.00 78.62 89 GLN A CA 1
ATOM 708 C C . GLN A 1 89 ? 4.474 0.829 11.441 1.00 78.62 89 GLN A C 1
ATOM 710 O O . GLN A 1 89 ? 5.253 1.351 12.235 1.00 78.62 89 GLN A O 1
ATOM 715 N N . ALA A 1 90 ? 3.282 1.364 11.167 1.00 84.31 90 ALA A N 1
ATOM 716 C CA . ALA A 1 90 ? 2.809 2.591 11.800 1.00 84.31 90 ALA A CA 1
ATOM 717 C C . ALA A 1 90 ? 2.667 2.438 13.324 1.00 84.31 90 ALA A C 1
ATOM 719 O O . ALA A 1 90 ? 3.010 3.358 14.067 1.00 84.31 90 ALA A O 1
ATOM 720 N N . LEU A 1 91 ? 2.205 1.274 13.792 1.00 85.50 91 LEU A N 1
ATOM 721 C CA . LEU A 1 91 ? 2.090 0.958 15.215 1.00 85.50 91 LEU A CA 1
ATOM 722 C C . LEU A 1 91 ? 3.460 0.839 15.894 1.00 85.50 91 LEU A C 1
ATOM 724 O O . LEU A 1 91 ? 3.643 1.397 16.973 1.00 85.50 91 LEU A O 1
ATOM 728 N N . LEU A 1 92 ? 4.434 0.185 15.251 1.00 85.31 92 LEU A N 1
ATOM 729 C CA . LEU A 1 92 ? 5.808 0.092 15.763 1.00 85.31 92 LEU A CA 1
ATOM 730 C C . LEU A 1 92 ? 6.496 1.460 15.836 1.00 85.31 92 LEU A C 1
ATOM 732 O O . LEU A 1 92 ? 7.160 1.771 16.827 1.00 85.31 92 LEU A O 1
ATOM 736 N N . ASP A 1 93 ? 6.326 2.289 14.805 1.00 84.94 93 ASP A N 1
ATOM 737 C CA . ASP A 1 93 ? 6.880 3.642 14.771 1.00 84.94 93 ASP A CA 1
ATOM 738 C C . ASP A 1 93 ? 6.284 4.507 15.884 1.00 84.94 93 ASP A C 1
ATOM 740 O O . ASP A 1 93 ? 7.024 5.086 16.677 1.00 84.94 93 ASP A O 1
ATOM 744 N N . GLY A 1 94 ? 4.955 4.528 16.017 1.00 87.00 94 GLY A N 1
ATOM 745 C CA . GLY A 1 94 ? 4.317 5.309 17.071 1.00 87.00 94 GLY A CA 1
ATOM 746 C C . GLY A 1 94 ? 4.529 4.737 18.474 1.00 87.00 94 GLY A C 1
ATOM 747 O O . GLY A 1 94 ? 4.498 5.496 19.436 1.00 87.00 94 GLY A O 1
ATOM 748 N N . HIS A 1 95 ? 4.808 3.439 18.629 1.00 87.56 95 HIS A N 1
ATOM 749 C CA . HIS A 1 95 ? 5.288 2.890 19.900 1.00 87.56 95 HIS A CA 1
ATOM 750 C C . HIS A 1 95 ? 6.669 3.459 20.256 1.00 87.56 95 HIS A C 1
ATOM 752 O O . HIS A 1 95 ? 6.864 3.959 21.363 1.00 87.56 95 HIS A O 1
ATOM 758 N N . ARG A 1 96 ? 7.607 3.449 19.299 1.00 85.88 96 ARG A N 1
ATOM 759 C CA . ARG A 1 96 ? 8.969 3.986 19.464 1.00 85.88 96 ARG A CA 1
ATOM 760 C C . ARG A 1 96 ? 8.982 5.490 19.752 1.00 85.88 96 ARG A C 1
ATOM 762 O O . ARG A 1 96 ? 9.829 5.956 20.505 1.00 85.88 96 ARG A O 1
ATOM 769 N N . GLU A 1 97 ? 8.045 6.230 19.169 1.00 87.12 97 GLU A N 1
ATOM 770 C CA . GLU A 1 97 ? 7.866 7.672 19.385 1.00 87.12 97 GLU A CA 1
ATOM 771 C C . GLU A 1 97 ? 7.051 8.005 20.650 1.00 87.12 97 GLU A C 1
ATOM 773 O O . GLU A 1 97 ? 6.977 9.164 21.049 1.00 87.12 97 GLU A O 1
ATOM 778 N N . GLY A 1 98 ? 6.472 6.999 21.317 1.00 87.38 98 GLY A N 1
ATOM 779 C CA . GLY A 1 98 ? 5.751 7.164 22.582 1.00 87.38 98 GLY A CA 1
ATOM 780 C C . GLY A 1 98 ? 4.259 7.496 22.459 1.00 87.38 98 GLY A C 1
ATOM 781 O O . GLY A 1 98 ? 3.626 7.792 23.470 1.00 87.38 98 GLY A O 1
ATOM 782 N N . PHE A 1 99 ? 3.675 7.428 21.261 1.00 86.50 99 PHE A N 1
ATOM 783 C CA . PHE A 1 99 ? 2.251 7.686 21.018 1.00 86.50 99 PHE A CA 1
ATOM 784 C C . PHE A 1 99 ? 1.367 6.450 21.242 1.00 86.50 99 PHE A C 1
ATOM 786 O O . PHE A 1 99 ? 0.296 6.545 21.838 1.00 86.50 99 PHE A O 1
ATOM 793 N N . TYR A 1 100 ? 1.799 5.272 20.779 1.00 90.12 100 TYR A N 1
ATOM 794 C CA . TYR A 1 100 ? 0.974 4.052 20.755 1.00 90.12 100 TYR A CA 1
ATOM 795 C C . TYR A 1 100 ? 1.448 3.043 21.800 1.00 90.12 100 TYR A C 1
ATOM 797 O O . TYR A 1 100 ? 1.985 1.984 21.482 1.00 90.12 100 TYR A O 1
ATOM 805 N N . LEU A 1 101 ? 1.289 3.401 23.075 1.00 87.94 101 LEU A N 1
ATOM 806 C CA . LEU A 1 101 ? 1.823 2.621 24.195 1.00 87.94 101 LEU A CA 1
ATOM 807 C C . LEU A 1 101 ? 0.819 1.626 24.777 1.00 87.94 101 LEU A C 1
ATOM 809 O O . LEU A 1 101 ? 1.203 0.504 25.096 1.00 87.94 101 LEU A O 1
ATOM 813 N N . TYR A 1 102 ? -0.449 2.025 24.883 1.00 89.25 102 TYR A N 1
ATOM 814 C CA . TYR A 1 102 ? -1.469 1.298 25.638 1.00 89.25 102 TYR A CA 1
ATOM 815 C C . TYR A 1 102 ? -2.631 0.886 24.729 1.00 89.25 102 TYR A C 1
ATOM 817 O O . TYR A 1 102 ? -3.634 1.604 24.658 1.00 89.25 102 TYR A O 1
ATOM 825 N N . PRO A 1 103 ? -2.522 -0.243 24.003 1.00 86.44 103 PRO A N 1
ATOM 826 C CA . PRO A 1 103 ? -3.620 -0.718 23.171 1.00 86.44 103 PRO A CA 1
ATOM 827 C C . PRO A 1 103 ? -4.833 -1.009 24.057 1.00 86.44 103 PRO A C 1
ATOM 829 O O . PRO A 1 103 ? -4.731 -1.759 25.030 1.00 86.44 103 PRO A O 1
ATOM 832 N N . ASP A 1 104 ? -5.972 -0.384 23.747 1.00 82.19 104 ASP A N 1
ATOM 833 C CA . ASP A 1 104 ? -7.200 -0.494 24.553 1.00 82.19 104 ASP A CA 1
ATOM 834 C C . ASP A 1 104 ? -6.982 -0.117 26.040 1.00 82.19 104 ASP A C 1
ATOM 836 O O . ASP A 1 104 ? -7.577 -0.689 26.951 1.00 82.19 104 ASP A O 1
ATOM 840 N N . GLY A 1 105 ? -6.043 0.801 26.312 1.00 80.06 105 GLY A N 1
ATOM 841 C CA . GLY A 1 105 ? -5.692 1.233 27.669 1.00 80.06 105 GLY A CA 1
ATOM 842 C C . GLY A 1 105 ? -4.954 0.184 28.512 1.00 80.06 105 GLY A C 1
ATOM 843 O O . GLY A 1 105 ? -4.759 0.388 29.711 1.00 80.06 105 GLY A O 1
ATOM 844 N N . LYS A 1 106 ? -4.536 -0.944 27.924 1.00 85.00 106 LYS A N 1
ATOM 845 C CA . LYS A 1 106 ? -3.845 -2.026 28.640 1.00 85.00 106 LYS A CA 1
ATOM 846 C C . LYS A 1 106 ? -2.330 -1.788 28.675 1.00 85.00 106 LYS A C 1
ATOM 848 O O . LYS A 1 106 ? -1.770 -1.325 27.686 1.00 85.00 106 LYS A O 1
ATOM 853 N N . PRO A 1 107 ? -1.638 -2.164 29.772 1.00 85.25 107 PRO A N 1
ATOM 854 C CA . PRO A 1 107 ? -0.190 -1.970 29.914 1.00 85.25 107 PRO A CA 1
ATOM 855 C C . PRO A 1 107 ? 0.643 -2.904 29.028 1.00 85.25 107 PRO A C 1
ATOM 857 O O . PRO A 1 107 ? 1.832 -2.673 28.841 1.00 85.25 107 PRO A O 1
ATOM 860 N N . ASN A 1 108 ? 0.040 -3.976 28.511 1.00 88.75 108 ASN A N 1
ATOM 861 C CA . ASN A 1 108 ? 0.727 -4.950 27.678 1.00 88.75 108 ASN A CA 1
ATOM 862 C C . ASN A 1 108 ? 0.560 -4.600 26.197 1.00 88.75 108 ASN A C 1
ATOM 864 O O . ASN A 1 108 ? -0.517 -4.807 25.636 1.00 88.75 108 ASN A O 1
ATOM 868 N N . ASN A 1 109 ? 1.632 -4.112 25.579 1.00 86.00 109 ASN A N 1
ATOM 869 C CA . ASN A 1 109 ? 1.678 -3.817 24.154 1.00 86.00 109 ASN A CA 1
ATOM 870 C C . ASN A 1 109 ? 2.261 -5.014 23.379 1.00 86.00 109 ASN A C 1
ATOM 872 O O . ASN A 1 109 ? 3.403 -5.391 23.651 1.00 86.00 109 ASN A O 1
ATOM 876 N N . PRO A 1 110 ? 1.501 -5.654 22.471 1.00 84.94 110 PRO A N 1
ATOM 877 C CA . PRO A 1 110 ? 2.009 -6.756 21.662 1.00 84.94 110 PRO A CA 1
ATOM 878 C C . PRO A 1 110 ? 3.160 -6.308 20.757 1.00 84.94 110 PRO A C 1
ATOM 880 O O . PRO A 1 110 ? 3.044 -5.312 20.049 1.00 84.94 110 PRO A O 1
ATOM 883 N N . ASP A 1 111 ? 4.245 -7.081 20.723 1.00 82.31 111 ASP A N 1
ATOM 884 C CA . ASP A 1 111 ? 5.325 -6.842 19.769 1.00 82.31 111 ASP A CA 1
ATOM 885 C C . ASP A 1 111 ? 4.898 -7.292 18.366 1.00 82.31 111 ASP A C 1
ATOM 887 O O . ASP A 1 111 ? 4.695 -8.479 18.119 1.00 82.31 111 ASP A O 1
ATOM 891 N N . LEU A 1 112 ? 4.756 -6.335 17.450 1.00 80.06 112 LEU A N 1
ATOM 892 C CA . LEU A 1 112 ? 4.371 -6.568 16.057 1.00 80.06 112 LEU A CA 1
ATOM 893 C C . LEU A 1 112 ? 5.577 -6.694 15.116 1.00 80.06 112 LEU A C 1
ATOM 895 O O . LEU A 1 112 ? 5.387 -6.777 13.902 1.00 80.06 112 LEU A O 1
ATOM 899 N N . SER A 1 113 ? 6.808 -6.731 15.638 1.00 77.38 113 SER A N 1
ATOM 900 C CA . SER A 1 113 ? 8.031 -6.812 14.823 1.00 77.38 113 SER A CA 1
ATOM 901 C C . SER A 1 113 ? 8.034 -8.031 13.897 1.00 77.38 113 SER A C 1
ATOM 903 O O . SER A 1 113 ? 8.501 -7.947 12.767 1.00 77.38 113 SER A O 1
ATOM 905 N N . PHE A 1 114 ? 7.437 -9.149 14.327 1.00 68.75 114 PHE A N 1
ATOM 906 C CA . PHE A 1 114 ? 7.300 -10.357 13.503 1.00 68.75 114 PHE A CA 1
ATOM 907 C C . PHE A 1 114 ? 6.293 -10.207 12.352 1.00 68.75 114 PHE A C 1
ATOM 909 O O . PHE A 1 114 ? 6.380 -10.935 11.367 1.00 68.75 114 PHE A O 1
ATOM 916 N N . ALA A 1 115 ? 5.310 -9.314 12.497 1.00 65.56 115 ALA A N 1
ATOM 917 C CA . ALA A 1 115 ? 4.278 -9.046 11.497 1.00 65.56 115 ALA A CA 1
ATOM 918 C C . ALA A 1 115 ? 4.756 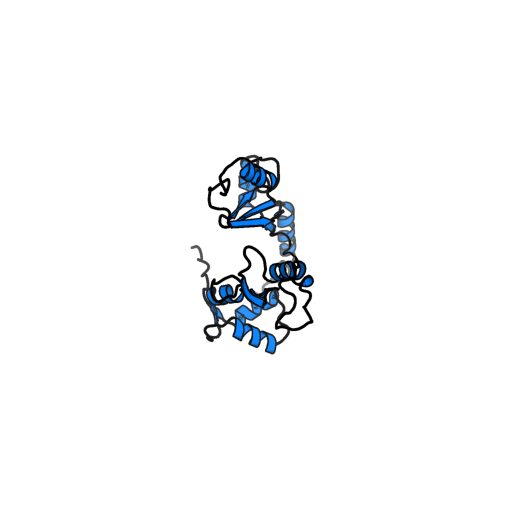-8.027 10.455 1.00 65.56 115 ALA A C 1
ATOM 920 O O . ALA A 1 115 ? 4.186 -7.934 9.372 1.00 65.56 115 ALA A O 1
ATOM 921 N N . VAL A 1 116 ? 5.828 -7.297 10.771 1.00 63.16 116 VAL A N 1
ATOM 922 C CA . VAL A 1 116 ? 6.665 -6.585 9.806 1.00 63.16 116 VAL A CA 1
ATOM 923 C C . VAL A 1 116 ? 7.820 -7.500 9.403 1.00 63.16 116 VAL A C 1
ATOM 925 O O . VAL A 1 116 ? 8.997 -7.165 9.492 1.00 63.16 116 VAL A O 1
ATOM 928 N N . GLN A 1 117 ? 7.488 -8.695 8.920 1.00 52.19 117 GLN A N 1
ATOM 929 C CA . GLN A 1 117 ? 8.319 -9.235 7.857 1.00 52.19 117 GLN A CA 1
ATOM 930 C C . GLN A 1 117 ? 8.151 -8.226 6.727 1.00 52.19 117 GLN A C 1
ATOM 932 O O . GLN A 1 117 ? 7.035 -8.081 6.222 1.00 52.19 117 GLN A O 1
ATOM 937 N N . SER A 1 118 ? 9.200 -7.457 6.397 1.00 41.69 118 SER A N 1
ATOM 938 C CA . SER A 1 118 ? 9.229 -6.753 5.113 1.00 41.69 118 SER A CA 1
ATOM 939 C C . SER A 1 118 ? 8.661 -7.727 4.089 1.00 41.69 118 SER A C 1
ATOM 941 O O . SER A 1 118 ? 9.106 -8.885 4.092 1.00 41.69 118 SER A O 1
ATOM 943 N N . PRO A 1 119 ? 7.683 -7.335 3.251 1.00 44.78 119 PRO A N 1
ATOM 944 C CA . PRO A 1 119 ? 7.494 -8.119 2.053 1.00 44.78 119 PRO A CA 1
ATOM 945 C C . PRO A 1 119 ? 8.894 -8.203 1.450 1.00 44.78 119 PRO A C 1
ATOM 947 O O . PRO A 1 119 ? 9.597 -7.191 1.362 1.00 44.78 119 PRO A O 1
ATOM 950 N N . LEU A 1 120 ? 9.348 -9.432 1.210 1.00 47.12 120 LEU A N 1
ATOM 951 C CA . LEU A 1 120 ? 10.472 -9.701 0.324 1.00 47.12 120 LEU A CA 1
ATOM 952 C C . LEU A 1 120 ? 10.381 -8.651 -0.785 1.00 47.12 120 LEU A C 1
ATOM 954 O O . LEU A 1 120 ? 9.284 -8.509 -1.330 1.00 47.12 120 LEU A O 1
ATOM 958 N N . GLU A 1 121 ? 11.437 -7.852 -0.962 1.00 54.44 121 GLU A N 1
ATOM 959 C CA . GLU A 1 121 ? 11.522 -6.731 -1.910 1.00 54.44 121 GLU A CA 1
ATOM 960 C C . GLU A 1 121 ? 10.580 -6.973 -3.098 1.00 54.44 121 GLU A C 1
ATOM 962 O O . GLU A 1 121 ? 10.657 -8.054 -3.668 1.00 54.44 121 GLU A O 1
ATOM 967 N N . ASP A 1 122 ? 9.646 -6.068 -3.437 1.00 59.75 122 ASP A N 1
ATOM 968 C CA . ASP A 1 122 ? 8.673 -6.361 -4.508 1.00 59.75 122 ASP A CA 1
ATOM 969 C C . ASP A 1 122 ? 9.442 -6.682 -5.802 1.00 59.75 122 ASP A C 1
ATOM 971 O O . ASP A 1 122 ? 10.041 -5.802 -6.433 1.00 59.75 122 ASP A O 1
ATOM 975 N N . HIS A 1 123 ? 9.508 -7.979 -6.123 1.00 71.00 123 HIS A N 1
ATOM 976 C CA . HIS A 1 123 ? 10.367 -8.522 -7.162 1.00 71.00 123 HIS A CA 1
ATOM 977 C C . HIS A 1 123 ? 9.652 -8.359 -8.494 1.00 71.00 123 HIS A C 1
ATOM 979 O O . HIS A 1 123 ? 8.709 -9.081 -8.832 1.00 71.00 123 HIS A O 1
ATOM 985 N N . ILE A 1 124 ? 10.126 -7.409 -9.290 1.00 76.38 124 ILE A N 1
ATOM 986 C CA . ILE A 1 124 ? 9.615 -7.192 -10.634 1.00 76.38 124 ILE A CA 1
ATOM 987 C C . ILE A 1 124 ? 10.275 -8.214 -11.552 1.00 76.38 124 ILE A C 1
ATOM 989 O O . ILE A 1 124 ? 11.427 -8.057 -11.960 1.00 76.38 124 ILE A O 1
ATOM 993 N N . THR A 1 125 ? 9.532 -9.261 -11.908 1.00 77.69 125 THR A N 1
ATOM 994 C CA . THR A 1 125 ? 9.988 -10.242 -12.894 1.00 77.69 125 THR A CA 1
ATOM 995 C C . THR A 1 125 ? 9.863 -9.677 -14.303 1.00 77.69 125 THR A C 1
ATOM 997 O O . THR A 1 125 ? 8.774 -9.293 -14.735 1.00 77.69 125 THR A O 1
ATOM 1000 N N . VAL A 1 126 ? 10.966 -9.673 -15.046 1.00 78.12 126 VAL A N 1
ATOM 1001 C CA . VAL A 1 126 ? 10.986 -9.235 -16.445 1.00 78.12 126 VAL A CA 1
ATOM 1002 C C . VAL A 1 126 ? 10.423 -10.335 -17.340 1.00 78.12 126 VAL A C 1
ATOM 1004 O O . VAL A 1 126 ? 10.857 -11.484 -17.272 1.00 78.12 126 VAL A O 1
ATOM 1007 N N . THR A 1 127 ? 9.451 -9.996 -18.185 1.00 77.75 127 THR A N 1
ATOM 1008 C CA . THR A 1 127 ? 8.901 -10.944 -19.168 1.00 77.75 127 THR A CA 1
ATOM 1009 C C . THR A 1 127 ? 9.874 -11.172 -20.326 1.00 77.75 127 THR A C 1
ATOM 1011 O O . THR A 1 127 ? 10.738 -10.337 -20.603 1.00 77.75 127 THR A O 1
ATOM 1014 N N . GLN A 1 128 ? 9.714 -12.289 -21.040 1.00 76.81 128 GLN A N 1
ATOM 1015 C CA . GLN A 1 128 ? 10.534 -12.596 -22.214 1.00 76.81 128 GLN A CA 1
ATOM 1016 C C . GLN A 1 128 ? 10.424 -11.503 -23.293 1.00 76.81 128 GLN A C 1
ATOM 1018 O O . GLN A 1 128 ? 11.444 -11.026 -23.778 1.00 76.81 128 GLN A O 1
ATOM 1023 N N . GLU A 1 129 ? 9.208 -11.055 -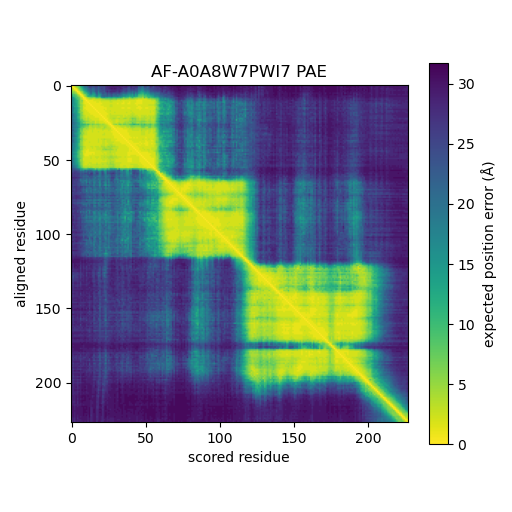23.610 1.00 77.25 129 GLU A N 1
ATOM 1024 C CA . GLU A 1 129 ? 8.968 -10.013 -24.621 1.00 77.25 129 GLU A CA 1
ATOM 1025 C C . GLU A 1 129 ? 9.653 -8.688 -24.254 1.00 77.25 129 GLU A C 1
ATOM 1027 O O . GLU A 1 129 ? 10.271 -8.038 -25.097 1.00 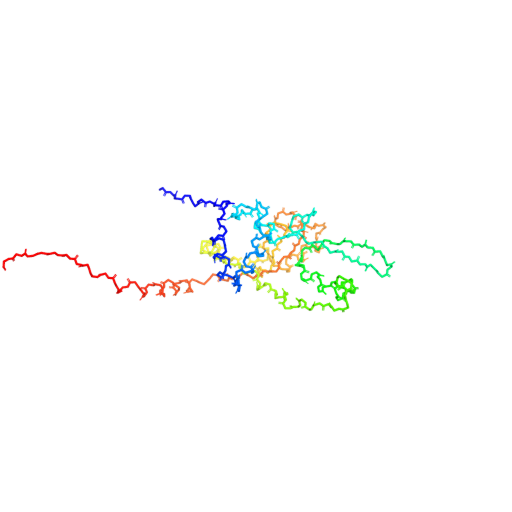77.25 129 GLU A O 1
ATOM 1032 N N . GLN A 1 130 ? 9.595 -8.299 -22.974 1.00 71.25 130 GLN A N 1
ATOM 1033 C CA . GLN A 1 130 ? 10.305 -7.116 -22.489 1.00 71.25 130 GLN A CA 1
ATOM 1034 C C . GLN A 1 130 ? 11.815 -7.294 -22.638 1.00 71.25 130 GLN A C 1
ATOM 1036 O O . GLN A 1 130 ? 12.481 -6.394 -23.141 1.00 71.25 130 GLN A O 1
ATOM 1041 N N . TYR A 1 131 ? 12.359 -8.442 -22.226 1.00 79.81 131 TYR A N 1
ATOM 1042 C CA . TYR A 1 131 ? 13.786 -8.728 -22.351 1.00 79.81 131 TYR A CA 1
ATOM 1043 C C . TYR A 1 131 ? 14.275 -8.611 -23.801 1.00 79.81 131 TYR A C 1
ATOM 1045 O O . TYR A 1 131 ? 15.246 -7.896 -24.053 1.00 79.81 131 TYR A O 1
ATOM 1053 N N . GLU A 1 132 ? 13.577 -9.248 -24.743 1.00 79.94 132 GLU A N 1
ATOM 1054 C CA . GLU A 1 132 ? 13.918 -9.228 -26.171 1.00 79.94 132 GLU A CA 1
ATOM 1055 C C . GLU A 1 132 ? 13.944 -7.793 -26.723 1.00 79.94 132 GLU A C 1
ATOM 1057 O O . GLU A 1 132 ? 14.945 -7.381 -27.313 1.00 79.94 132 GLU A O 1
ATOM 1062 N N . LEU A 1 133 ? 12.922 -6.985 -26.415 1.00 77.31 133 LEU A N 1
ATOM 1063 C CA . LEU A 1 133 ? 12.853 -5.581 -26.831 1.00 77.31 133 LEU A CA 1
ATOM 1064 C C . LEU A 1 133 ? 14.030 -4.742 -26.301 1.00 77.31 133 LEU A C 1
ATOM 1066 O O . LEU A 1 133 ? 14.584 -3.904 -27.016 1.00 77.31 133 LEU A O 1
ATOM 1070 N N . TYR A 1 134 ? 14.424 -4.938 -25.038 1.00 76.38 134 TYR A N 1
ATOM 1071 C CA . TYR A 1 134 ? 15.553 -4.196 -24.467 1.00 76.38 134 TYR A CA 1
ATOM 1072 C C . TYR A 1 134 ? 16.891 -4.633 -25.065 1.00 76.38 134 TYR A C 1
ATOM 1074 O O . TYR A 1 134 ? 17.736 -3.770 -25.321 1.00 76.38 134 TYR A O 1
ATOM 1082 N N . CYS A 1 135 ? 17.063 -5.928 -25.345 1.00 80.50 135 CYS A N 1
ATOM 1083 C CA . CYS A 1 135 ? 18.252 -6.442 -26.019 1.00 80.50 135 CYS A CA 1
ATOM 1084 C C . CYS A 1 135 ? 18.435 -5.837 -27.416 1.00 80.50 135 CYS A C 1
ATOM 1086 O O . CYS A 1 135 ? 19.548 -5.427 -27.749 1.00 80.50 135 CYS A O 1
ATOM 1088 N N . GLU A 1 136 ? 17.363 -5.716 -28.204 1.00 80.69 136 GLU A N 1
ATOM 1089 C CA . GLU A 1 136 ? 17.408 -5.090 -29.535 1.00 80.69 136 GLU A CA 1
ATOM 1090 C C . GLU A 1 136 ? 17.862 -3.625 -29.484 1.00 80.69 136 GLU A C 1
ATOM 1092 O O . GLU A 1 136 ? 18.583 -3.158 -30.365 1.00 80.69 136 GLU A O 1
ATOM 1097 N N . MET A 1 137 ? 17.491 -2.908 -28.422 1.00 78.50 137 MET A N 1
ATOM 1098 C CA . MET A 1 137 ? 17.858 -1.505 -28.220 1.00 78.50 137 MET A CA 1
ATOM 1099 C C . MET A 1 137 ? 19.184 -1.304 -27.466 1.00 78.50 137 MET A C 1
ATOM 1101 O O . MET A 1 137 ? 19.505 -0.177 -27.088 1.00 78.50 137 MET A O 1
ATOM 1105 N N . GLY A 1 138 ? 19.957 -2.369 -27.220 1.00 78.94 138 GLY A N 1
ATOM 1106 C CA . GLY A 1 138 ? 21.242 -2.283 -26.516 1.00 78.94 138 GLY A CA 1
ATOM 1107 C C . GLY A 1 138 ? 21.118 -1.844 -25.053 1.00 78.94 138 GLY A C 1
ATOM 1108 O O . GLY A 1 138 ? 22.010 -1.183 -24.525 1.00 78.94 138 GLY A O 1
ATOM 1109 N N . SER A 1 139 ? 20.003 -2.171 -24.395 1.00 83.62 139 SER A N 1
ATOM 1110 C CA . SER A 1 139 ? 19.717 -1.809 -23.004 1.00 83.62 139 SER A CA 1
ATOM 1111 C C . SER A 1 139 ? 19.172 -3.015 -22.226 1.00 83.62 139 SER A C 1
ATOM 1113 O O . SER A 1 139 ? 19.002 -4.102 -22.768 1.00 83.62 139 SER A O 1
ATOM 1115 N N . THR A 1 140 ? 18.888 -2.851 -20.935 1.00 83.56 140 THR A N 1
ATOM 1116 C CA . THR A 1 140 ? 18.226 -3.877 -20.107 1.00 83.56 140 THR A CA 1
ATOM 1117 C C . THR A 1 140 ? 17.049 -3.261 -19.363 1.00 83.56 140 THR A C 1
ATOM 1119 O O . THR A 1 140 ? 17.032 -2.054 -19.126 1.00 83.56 140 THR A O 1
ATOM 1122 N N . PHE A 1 141 ? 16.046 -4.049 -18.973 1.00 84.06 141 PHE A N 1
ATOM 1123 C CA . PHE A 1 141 ? 14.928 -3.509 -18.189 1.00 84.06 141 PHE A CA 1
ATOM 1124 C C . PHE A 1 141 ? 15.372 -3.013 -16.799 1.00 84.06 141 PHE A C 1
ATOM 1126 O O . PHE A 1 141 ? 14.823 -2.028 -16.314 1.00 84.06 141 PHE A O 1
ATOM 1133 N N . GLN A 1 142 ? 16.394 -3.644 -16.208 1.00 86.00 142 GLN A N 1
ATOM 1134 C CA . GLN A 1 142 ? 16.963 -3.293 -14.900 1.00 86.00 142 GLN A CA 1
ATOM 1135 C C . GLN A 1 142 ? 17.524 -1.873 -14.889 1.00 86.00 142 GLN A C 1
ATOM 1137 O O . GLN A 1 142 ? 17.252 -1.119 -13.962 1.00 86.00 142 GLN A O 1
ATOM 1142 N N . LEU A 1 143 ? 18.223 -1.470 -15.955 1.00 88.50 143 LEU A N 1
ATOM 1143 C CA . LEU A 1 143 ? 18.892 -0.176 -16.000 1.00 88.50 143 LEU A CA 1
ATOM 1144 C C . LEU A 1 143 ? 17.899 0.990 -16.000 1.00 88.50 143 LEU A C 1
ATOM 1146 O O . LEU A 1 143 ? 16.998 1.092 -16.850 1.00 88.50 143 LEU A O 1
ATOM 1150 N N . CYS A 1 144 ? 18.122 1.920 -15.074 1.00 89.25 144 CYS A N 1
ATOM 1151 C CA . CYS A 1 144 ? 17.441 3.201 -14.982 1.00 89.25 144 CYS A CA 1
ATOM 1152 C C . CYS A 1 144 ? 17.544 3.958 -16.311 1.00 89.25 144 CYS A C 1
ATOM 1154 O O . CYS A 1 144 ? 18.615 4.081 -16.894 1.00 89.25 144 CYS A O 1
ATOM 1156 N N . LYS A 1 145 ? 16.425 4.507 -16.794 1.00 88.06 145 LYS A N 1
ATOM 1157 C CA . LYS A 1 145 ? 16.375 5.200 -18.097 1.00 88.06 145 LYS A CA 1
ATOM 1158 C C . LYS A 1 145 ? 16.777 6.669 -18.043 1.00 88.06 145 LYS A C 1
ATOM 1160 O O . LYS A 1 145 ? 16.765 7.326 -19.074 1.00 88.06 145 LYS A O 1
ATOM 1165 N N . ILE A 1 146 ? 17.128 7.164 -16.859 1.00 87.94 146 ILE A N 1
ATOM 1166 C CA . ILE A 1 146 ? 17.636 8.523 -16.670 1.00 87.94 146 ILE A CA 1
ATOM 1167 C C . ILE A 1 146 ? 19.162 8.510 -16.770 1.00 87.94 146 ILE A C 1
ATOM 1169 O O . ILE A 1 146 ? 19.710 9.201 -17.618 1.00 87.94 146 ILE A O 1
ATOM 1173 N N . CYS A 1 147 ? 19.844 7.697 -15.953 1.00 90.56 147 CYS A N 1
ATOM 1174 C CA . CYS A 1 147 ? 21.307 7.617 -15.985 1.00 90.56 147 CYS A CA 1
ATOM 1175 C C . CYS A 1 147 ? 21.865 6.523 -16.901 1.00 90.56 147 CYS A C 1
ATOM 1177 O O . CYS A 1 147 ? 23.018 6.619 -17.284 1.00 90.56 147 CYS A O 1
ATOM 1179 N N . ALA A 1 148 ? 21.093 5.480 -17.230 1.00 88.62 148 ALA A N 1
ATOM 1180 C CA . ALA A 1 148 ? 21.564 4.290 -17.953 1.00 88.62 148 ALA A CA 1
ATOM 1181 C C . ALA A 1 148 ? 22.748 3.542 -17.296 1.00 88.62 148 ALA A C 1
ATOM 1183 O O . ALA A 1 148 ? 23.336 2.666 -17.922 1.00 88.62 148 ALA A O 1
ATOM 1184 N N . GLU A 1 149 ? 23.056 3.848 -16.033 1.00 89.06 149 GLU A N 1
ATOM 1185 C CA . GLU A 1 149 ? 24.205 3.307 -15.293 1.00 89.06 149 GLU A CA 1
ATOM 1186 C C . GLU A 1 149 ? 23.791 2.438 -14.100 1.00 89.06 149 GLU A C 1
ATOM 1188 O O . GLU A 1 149 ? 24.396 1.400 -13.858 1.00 89.06 149 GLU A O 1
ATOM 1193 N N . ASN A 1 150 ? 22.758 2.853 -13.362 1.00 87.56 150 ASN A N 1
ATOM 1194 C CA . ASN A 1 150 ? 22.305 2.181 -12.143 1.00 87.56 150 ASN A CA 1
ATOM 1195 C C . ASN A 1 150 ? 21.043 1.360 -12.403 1.00 87.56 150 ASN A C 1
ATOM 1197 O O . ASN A 1 150 ? 20.196 1.766 -13.206 1.00 87.56 150 ASN A O 1
ATOM 1201 N N . ASP A 1 151 ? 20.873 0.274 -11.657 1.00 89.19 151 ASP A N 1
ATOM 1202 C CA . ASP A 1 151 ? 19.635 -0.500 -11.662 1.00 89.19 151 ASP A CA 1
ATOM 1203 C C . ASP A 1 151 ? 18.491 0.254 -10.975 1.00 89.19 151 ASP A C 1
ATOM 1205 O O . ASP A 1 151 ? 18.690 1.120 -10.120 1.00 89.19 151 ASP A O 1
ATOM 1209 N N . LYS A 1 152 ? 17.267 -0.047 -11.402 1.00 88.06 152 LYS A N 1
ATOM 1210 C CA . LYS A 1 152 ? 16.038 0.450 -10.788 1.00 88.06 152 LYS A CA 1
ATOM 1211 C C . LYS A 1 152 ? 15.856 -0.227 -9.437 1.00 88.06 152 LYS A C 1
ATOM 1213 O O . LYS A 1 152 ? 15.810 -1.450 -9.365 1.00 88.06 152 LYS A O 1
ATOM 1218 N N . ASP A 1 153 ? 15.687 0.588 -8.412 1.00 85.38 153 ASP A N 1
ATOM 1219 C CA . ASP A 1 153 ? 15.506 0.177 -7.019 1.00 85.38 153 ASP A CA 1
ATOM 1220 C C . ASP A 1 153 ? 14.283 0.855 -6.375 1.00 85.38 153 ASP A C 1
ATOM 1222 O O . ASP A 1 153 ? 13.941 0.561 -5.230 1.00 85.38 153 ASP A O 1
ATOM 1226 N N . ILE A 1 154 ? 13.600 1.758 -7.097 1.00 83.62 154 ILE A N 1
ATOM 1227 C CA . ILE A 1 154 ? 12.458 2.501 -6.567 1.00 83.62 154 ILE A CA 1
ATOM 1228 C C . ILE A 1 154 ? 11.314 2.641 -7.578 1.00 83.62 154 ILE A C 1
ATOM 1230 O O . ILE A 1 154 ? 11.519 2.895 -8.772 1.00 83.62 154 ILE A O 1
ATOM 1234 N N . ARG A 1 155 ? 10.084 2.515 -7.070 1.00 88.38 155 ARG A N 1
ATOM 1235 C CA . ARG A 1 155 ? 8.817 2.780 -7.760 1.00 88.38 155 ARG A CA 1
ATOM 1236 C C . ARG A 1 155 ? 8.151 4.023 -7.171 1.00 88.38 155 ARG A C 1
ATOM 1238 O O . ARG A 1 155 ? 8.086 4.183 -5.956 1.00 88.38 155 ARG A O 1
ATOM 1245 N N . ILE A 1 156 ? 7.655 4.907 -8.035 1.00 86.81 156 ILE A N 1
ATOM 1246 C CA . ILE A 1 156 ? 6.944 6.133 -7.638 1.00 86.81 156 ILE A CA 1
ATOM 1247 C C . ILE A 1 156 ? 5.431 5.895 -7.621 1.00 86.81 156 ILE A C 1
ATOM 1249 O O . ILE A 1 156 ? 4.864 5.512 -8.639 1.00 86.81 156 ILE A O 1
ATOM 1253 N N . GLU A 1 157 ? 4.759 6.256 -6.529 1.00 80.56 157 GLU A N 1
ATOM 1254 C CA . GLU A 1 157 ? 3.298 6.203 -6.406 1.00 80.56 157 GLU A CA 1
ATOM 1255 C C . GLU A 1 157 ? 2.650 7.590 -6.609 1.00 80.56 157 GLU A C 1
ATOM 1257 O O . GLU A 1 157 ? 3.163 8.593 -6.091 1.00 80.56 157 GLU A O 1
ATOM 1262 N N . PRO A 1 158 ? 1.511 7.691 -7.330 1.00 76.88 158 PRO A N 1
ATOM 1263 C CA . PRO A 1 158 ? 0.685 6.598 -7.874 1.00 76.88 158 PRO A CA 1
ATOM 1264 C C . PRO A 1 158 ? 1.020 6.193 -9.323 1.00 76.88 158 PRO A C 1
ATOM 1266 O O . PRO A 1 158 ? 0.275 5.445 -9.950 1.00 76.88 158 PRO A O 1
ATOM 1269 N N . CYS A 1 159 ? 2.062 6.765 -9.932 1.00 81.81 159 CYS A N 1
ATOM 1270 C CA . CYS A 1 159 ? 2.273 6.632 -11.376 1.00 81.81 159 CYS A CA 1
ATOM 1271 C C . CYS A 1 159 ? 2.995 5.344 -11.807 1.00 81.81 159 CYS A C 1
ATOM 1273 O O . CYS A 1 159 ? 3.051 5.070 -13.003 1.00 81.81 159 CYS A O 1
ATOM 1275 N N . GLY A 1 160 ? 3.574 4.590 -10.872 1.00 81.94 160 GLY A N 1
ATOM 1276 C CA . GLY A 1 160 ? 4.261 3.320 -11.107 1.00 81.94 160 GLY A CA 1
ATOM 1277 C C . GLY A 1 160 ? 5.614 3.428 -11.819 1.00 81.94 160 GLY A C 1
ATOM 1278 O O . GLY A 1 160 ? 6.183 2.408 -12.205 1.00 81.94 160 GLY A O 1
ATOM 1279 N N . HIS A 1 161 ? 6.154 4.633 -12.032 1.00 89.44 161 HIS A N 1
ATOM 1280 C CA . HIS A 1 161 ? 7.414 4.783 -12.765 1.00 89.44 161 HIS A CA 1
ATOM 1281 C C . HIS A 1 161 ? 8.608 4.268 -11.960 1.00 89.44 161 HIS A C 1
ATOM 1283 O O . HIS A 1 161 ? 8.745 4.565 -10.774 1.00 89.44 161 HIS A O 1
ATOM 1289 N N . LEU A 1 162 ? 9.493 3.548 -12.654 1.00 89.50 162 LEU A N 1
ATOM 1290 C CA . LEU A 1 162 ? 10.668 2.898 -12.082 1.00 89.50 162 LEU A CA 1
ATOM 1291 C C . LEU A 1 162 ? 11.955 3.628 -12.473 1.00 89.50 162 LEU A C 1
ATOM 1293 O O . LEU A 1 162 ? 12.239 3.821 -13.664 1.00 89.50 162 LEU A O 1
ATOM 1297 N N . LEU A 1 163 ? 12.780 3.945 -11.487 1.00 92.75 163 LEU A N 1
ATOM 1298 C CA . LEU A 1 163 ? 14.093 4.569 -11.646 1.00 92.75 163 LEU A CA 1
ATOM 1299 C C . LEU A 1 163 ? 15.020 4.144 -10.509 1.00 92.75 163 LEU A C 1
ATOM 1301 O O . LEU A 1 163 ? 14.643 3.321 -9.684 1.00 92.75 163 LEU A O 1
ATOM 1305 N N . CYS A 1 164 ? 16.238 4.675 -10.507 1.00 90.88 164 CYS A N 1
ATOM 1306 C CA . CYS A 1 164 ? 17.156 4.502 -9.394 1.00 90.88 164 CYS A CA 1
ATOM 1307 C C . CYS A 1 164 ? 17.010 5.645 -8.372 1.00 90.88 164 CYS A C 1
ATOM 1309 O O . CYS A 1 164 ? 16.759 6.799 -8.751 1.00 90.88 164 CYS A O 1
ATOM 1311 N N . THR A 1 165 ? 17.235 5.344 -7.095 1.00 87.06 165 THR A N 1
ATOM 1312 C CA . THR A 1 165 ? 17.216 6.293 -5.976 1.00 87.06 165 THR A CA 1
ATOM 1313 C C . THR A 1 165 ? 18.106 7.512 -6.240 1.00 87.06 165 THR A C 1
ATOM 1315 O O . THR A 1 165 ? 17.609 8.628 -6.082 1.00 87.06 165 THR A O 1
ATOM 1318 N N . PRO A 1 166 ? 19.357 7.378 -6.742 1.00 87.62 166 PRO A N 1
ATOM 1319 C CA . PRO A 1 166 ? 20.206 8.538 -7.022 1.00 87.62 166 PRO A CA 1
ATOM 1320 C C . PRO A 1 166 ? 19.588 9.535 -8.011 1.00 87.62 166 PRO A C 1
ATOM 1322 O O . PRO A 1 166 ? 19.673 10.743 -7.797 1.00 87.62 166 PRO A O 1
ATOM 1325 N N . CYS A 1 167 ? 18.929 9.052 -9.073 1.00 88.38 167 CYS A N 1
ATOM 1326 C CA . CYS A 1 167 ? 18.271 9.926 -10.046 1.00 88.38 167 CYS A CA 1
ATOM 1327 C C . CYS A 1 167 ? 17.041 10.620 -9.459 1.00 88.38 167 CYS A C 1
ATOM 1329 O O . CYS A 1 167 ? 16.790 11.777 -9.790 1.00 88.38 167 CYS A O 1
ATOM 1331 N N . LEU A 1 168 ? 16.283 9.937 -8.595 1.00 88.00 168 LEU A N 1
ATOM 1332 C CA . LEU A 1 168 ? 15.153 10.559 -7.912 1.00 88.00 168 LEU A CA 1
ATOM 1333 C C . LEU A 1 168 ? 15.623 11.651 -6.945 1.00 88.00 168 LEU A C 1
ATOM 1335 O O . LEU A 1 168 ? 15.075 12.751 -6.958 1.00 88.00 168 LEU A O 1
ATOM 1339 N N . THR A 1 169 ? 16.652 11.371 -6.142 1.00 84.94 169 THR A N 1
ATOM 1340 C CA . THR A 1 169 ? 17.202 12.338 -5.186 1.00 84.94 169 THR A CA 1
ATOM 1341 C C . THR A 1 169 ? 17.783 13.555 -5.898 1.00 84.94 169 THR A C 1
ATOM 1343 O O . THR A 1 169 ? 17.463 14.676 -5.520 1.00 84.94 169 THR A O 1
ATOM 1346 N N . ALA A 1 170 ? 18.575 13.358 -6.959 1.00 85.38 170 ALA A N 1
ATOM 1347 C CA . ALA A 1 170 ? 19.111 14.467 -7.751 1.00 85.38 170 ALA A CA 1
ATOM 1348 C C . ALA A 1 170 ? 17.985 15.341 -8.329 1.00 85.38 170 ALA A C 1
ATOM 1350 O O . ALA A 1 170 ? 18.018 16.563 -8.218 1.00 85.38 170 ALA A O 1
ATOM 1351 N N . TRP A 1 171 ? 16.931 14.711 -8.854 1.00 86.31 171 TRP A N 1
ATOM 1352 C CA . TRP A 1 171 ? 15.767 15.420 -9.381 1.00 86.31 171 TRP A CA 1
ATOM 1353 C C . TRP A 1 171 ? 15.036 16.263 -8.326 1.00 86.31 171 TRP A C 1
ATOM 1355 O O . TRP A 1 171 ? 14.667 17.404 -8.600 1.00 86.31 171 TRP A O 1
ATOM 1365 N N . GLN A 1 172 ? 14.852 15.720 -7.119 1.00 80.56 172 GLN A N 1
ATOM 1366 C CA . GLN A 1 172 ? 14.193 16.411 -6.006 1.00 80.56 172 GLN A CA 1
ATOM 1367 C C . GLN A 1 172 ? 15.019 17.569 -5.430 1.00 80.56 172 GLN A C 1
ATOM 1369 O O . GLN A 1 172 ? 14.446 18.468 -4.820 1.00 80.56 172 GLN A O 1
ATOM 1374 N N . VAL A 1 173 ? 16.345 17.542 -5.594 1.00 73.81 173 VAL A N 1
ATOM 1375 C CA . VAL A 1 173 ? 17.248 18.603 -5.121 1.00 73.81 173 VAL A CA 1
ATOM 1376 C C . VAL A 1 173 ? 17.358 19.742 -6.140 1.00 73.81 173 VAL A C 1
ATOM 1378 O O . VAL A 1 173 ? 17.353 20.905 -5.745 1.00 73.81 173 VAL A O 1
ATOM 1381 N N . ASP A 1 174 ? 17.426 19.424 -7.436 1.00 67.31 174 ASP A N 1
ATOM 1382 C CA . ASP A 1 174 ? 17.694 20.413 -8.491 1.00 67.31 174 ASP A CA 1
ATOM 1383 C C . ASP A 1 174 ? 16.442 21.137 -9.009 1.00 67.31 174 ASP A C 1
ATOM 1385 O O . ASP A 1 174 ? 16.543 22.196 -9.631 1.00 67.31 174 ASP A O 1
ATOM 1389 N N . SER A 1 175 ? 15.250 20.583 -8.777 1.00 58.69 175 SER A N 1
ATOM 1390 C CA . SER A 1 175 ? 13.991 21.150 -9.262 1.00 58.69 175 SER A CA 1
ATOM 1391 C C . SER A 1 175 ? 13.109 21.606 -8.101 1.00 58.69 175 SER A C 1
ATOM 1393 O O . SER A 1 175 ? 12.838 20.834 -7.190 1.00 58.69 175 SER A O 1
ATOM 1395 N N . GLU A 1 176 ? 12.491 22.788 -8.204 1.00 60.19 176 GLU A N 1
ATOM 1396 C CA . GLU A 1 176 ? 11.334 23.181 -7.365 1.00 60.19 176 GLU A CA 1
ATOM 1397 C C . GLU A 1 176 ? 10.095 22.265 -7.577 1.00 60.19 176 GLU A C 1
ATOM 1399 O O . GLU A 1 176 ? 8.996 22.544 -7.099 1.00 60.19 176 GLU A O 1
ATOM 1404 N N . GLY A 1 177 ? 10.239 21.171 -8.334 1.00 56.00 177 GLY A N 1
ATOM 1405 C CA . GLY A 1 177 ? 9.177 20.278 -8.770 1.00 56.00 177 GLY A CA 1
ATOM 1406 C C . GLY A 1 177 ? 9.122 18.986 -7.959 1.00 56.00 177 GLY A C 1
ATOM 1407 O O . GLY A 1 177 ? 9.887 18.059 -8.199 1.00 56.00 177 GLY A O 1
ATOM 1408 N N . GLN A 1 178 ? 8.116 18.873 -7.091 1.00 69.19 178 GLN A N 1
ATOM 1409 C CA . GLN A 1 178 ? 7.756 17.679 -6.302 1.00 69.19 178 GLN A CA 1
ATOM 1410 C C . GLN A 1 178 ? 7.157 16.520 -7.146 1.00 69.19 178 GLN A C 1
ATOM 1412 O O . GLN A 1 178 ? 6.443 15.657 -6.631 1.00 69.19 178 GLN A O 1
ATOM 1417 N N . GLY A 1 179 ? 7.389 16.515 -8.463 1.00 83.88 179 GLY A N 1
ATOM 1418 C CA . GLY A 1 179 ? 6.733 15.625 -9.424 1.00 83.88 179 GLY A CA 1
ATOM 1419 C C . GLY A 1 179 ? 7.653 14.552 -10.009 1.00 83.88 179 GLY A C 1
ATOM 1420 O O . GLY A 1 179 ? 8.868 14.713 -10.072 1.00 83.88 179 GLY A O 1
ATOM 1421 N N . CYS A 1 180 ? 7.059 13.459 -10.485 1.00 89.06 180 CYS A N 1
ATOM 1422 C CA . CYS A 1 180 ? 7.740 12.336 -11.125 1.00 89.06 180 CYS A CA 1
ATOM 1423 C C . CYS A 1 180 ? 8.603 12.790 -12.327 1.00 89.06 180 CYS A C 1
ATOM 1425 O O . CYS A 1 180 ? 8.077 13.480 -13.203 1.00 89.06 180 CYS A O 1
ATOM 1427 N N . PRO A 1 181 ? 9.869 12.341 -12.462 1.00 88.75 181 PRO A N 1
ATOM 1428 C CA . PRO A 1 181 ? 10.738 12.723 -13.585 1.00 88.75 181 PRO A CA 1
ATOM 1429 C C . PRO A 1 181 ? 10.192 12.370 -14.977 1.00 88.75 181 PRO A C 1
ATOM 1431 O O . PRO A 1 181 ? 10.516 13.032 -15.959 1.00 88.75 181 PRO A O 1
ATOM 1434 N N . PHE A 1 182 ? 9.356 11.332 -15.076 1.00 88.69 182 PHE A N 1
ATOM 1435 C CA . PHE A 1 182 ? 8.832 10.849 -16.356 1.00 88.69 182 PHE A CA 1
ATOM 1436 C C . PHE A 1 182 ? 7.507 11.507 -16.741 1.00 88.69 182 PHE A C 1
ATOM 1438 O O . PHE A 1 182 ? 7.350 11.969 -17.868 1.00 88.69 182 PHE A O 1
ATOM 1445 N N . CYS A 1 183 ? 6.545 11.556 -15.813 1.00 88.75 183 CYS A N 1
ATOM 1446 C CA . CYS A 1 183 ? 5.182 12.011 -16.106 1.00 88.75 183 CYS A CA 1
ATOM 1447 C C . CYS A 1 183 ? 4.774 13.301 -15.388 1.00 88.75 183 CYS A C 1
ATOM 1449 O O . CYS A 1 183 ? 3.664 13.782 -15.599 1.00 88.75 183 CYS A O 1
ATOM 1451 N N . ARG A 1 184 ? 5.644 13.855 -14.534 1.00 88.94 184 ARG A N 1
ATOM 1452 C CA . ARG A 1 184 ? 5.412 15.060 -13.716 1.00 88.94 184 ARG A CA 1
ATOM 1453 C C . ARG A 1 184 ? 4.235 14.975 -12.740 1.00 88.94 184 ARG A C 1
ATOM 1455 O O . ARG A 1 184 ? 3.919 15.973 -12.102 1.00 88.94 184 ARG A O 1
ATOM 1462 N N . ALA A 1 185 ? 3.609 13.805 -12.594 1.00 85.69 185 ALA A N 1
ATOM 1463 C CA . ALA A 1 185 ? 2.590 13.574 -11.577 1.00 85.69 185 ALA A CA 1
ATOM 1464 C C . ALA A 1 185 ? 3.172 13.801 -10.177 1.00 85.69 185 ALA A C 1
ATOM 1466 O O . ALA A 1 185 ? 4.331 13.467 -9.933 1.00 85.69 185 ALA A O 1
ATOM 1467 N N . GLU A 1 186 ? 2.366 14.349 -9.272 1.00 85.38 186 GLU A N 1
ATOM 1468 C CA . GLU A 1 186 ? 2.737 14.544 -7.870 1.00 85.38 186 GLU A CA 1
ATOM 1469 C C . GLU A 1 186 ? 3.178 13.219 -7.234 1.00 85.38 186 GLU A C 1
ATOM 1471 O O . GLU A 1 186 ? 2.472 12.209 -7.331 1.00 85.38 186 GLU A O 1
ATOM 1476 N N . ILE A 1 187 ? 4.347 13.226 -6.592 1.00 83.94 187 ILE A N 1
ATOM 1477 C CA . ILE A 1 187 ? 4.871 12.056 -5.889 1.00 83.94 187 ILE A CA 1
ATOM 1478 C C . ILE A 1 187 ? 4.206 11.989 -4.518 1.00 83.94 187 ILE A C 1
ATOM 1480 O O . ILE A 1 187 ? 4.497 12.795 -3.637 1.00 83.94 187 ILE A O 1
ATOM 1484 N N . LYS A 1 188 ? 3.320 11.008 -4.332 1.00 77.88 188 LYS A N 1
ATOM 1485 C CA . LYS A 1 188 ? 2.636 10.789 -3.049 1.00 77.88 188 LYS A CA 1
ATOM 1486 C C . LYS A 1 188 ? 3.386 9.823 -2.149 1.00 77.88 188 LYS A C 1
ATOM 1488 O O . LYS A 1 188 ? 3.218 9.884 -0.935 1.00 77.88 188 LYS A O 1
ATOM 1493 N N . GLY A 1 189 ? 4.204 8.952 -2.733 1.00 77.94 189 GLY A N 1
ATOM 1494 C CA . GLY A 1 189 ? 5.011 7.974 -2.019 1.00 77.94 189 GLY A CA 1
ATOM 1495 C C . GLY A 1 189 ? 6.007 7.276 -2.937 1.00 77.94 189 GLY A C 1
ATOM 1496 O O . GLY A 1 189 ? 5.987 7.453 -4.158 1.00 77.94 189 GLY A O 1
ATOM 1497 N N . THR A 1 190 ? 6.885 6.489 -2.326 1.00 81.81 190 THR A N 1
ATOM 1498 C CA . THR A 1 190 ? 7.898 5.687 -3.011 1.00 81.81 190 THR A CA 1
ATOM 1499 C C . THR A 1 190 ? 7.999 4.314 -2.366 1.00 81.81 190 THR A C 1
ATOM 1501 O O . THR A 1 190 ? 7.984 4.217 -1.139 1.00 81.81 190 THR A O 1
ATOM 1504 N N . GLU A 1 191 ? 8.157 3.281 -3.182 1.00 81.19 191 GLU A N 1
ATOM 1505 C CA . GLU A 1 191 ? 8.312 1.890 -2.754 1.00 81.19 191 GLU A CA 1
ATOM 1506 C C . GLU A 1 191 ? 9.657 1.346 -3.249 1.00 81.19 191 GLU A C 1
ATOM 1508 O O . GLU A 1 191 ? 10.025 1.577 -4.403 1.00 81.19 191 GLU A O 1
ATOM 1513 N N . GLN A 1 192 ? 10.402 0.655 -2.380 1.00 81.69 192 GLN A N 1
ATOM 1514 C CA . GLN A 1 192 ? 11.637 -0.029 -2.770 1.00 81.69 192 GLN A CA 1
ATOM 1515 C C . GLN A 1 192 ? 11.312 -1.328 -3.502 1.00 81.69 192 GLN A C 1
ATOM 1517 O O . GLN A 1 192 ? 10.453 -2.090 -3.063 1.00 81.69 192 GLN A O 1
ATOM 1522 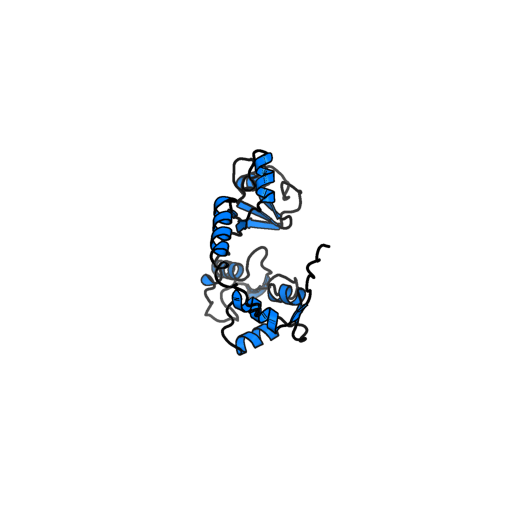N N . ILE A 1 193 ? 12.012 -1.573 -4.604 1.00 83.19 193 ILE A N 1
ATOM 1523 C CA . ILE A 1 193 ? 11.780 -2.720 -5.482 1.00 83.19 193 ILE A CA 1
ATOM 1524 C C . ILE A 1 193 ? 13.105 -3.354 -5.887 1.00 83.19 193 ILE A C 1
ATOM 1526 O O . ILE A 1 193 ? 14.143 -2.693 -5.891 1.00 83.19 193 ILE A O 1
ATOM 1530 N N . VAL A 1 194 ? 13.056 -4.622 -6.291 1.00 85.06 194 VAL A N 1
ATOM 1531 C CA . VAL A 1 194 ? 14.176 -5.291 -6.960 1.00 85.06 194 VAL A CA 1
ATOM 1532 C C . VAL A 1 194 ? 13.702 -5.804 -8.306 1.00 85.06 194 VAL A C 1
ATOM 1534 O O . VAL A 1 194 ? 12.647 -6.420 -8.431 1.00 85.06 194 VAL A O 1
ATOM 1537 N N . VAL A 1 195 ? 14.472 -5.517 -9.350 1.00 82.94 195 VAL A N 1
ATOM 1538 C CA . VAL A 1 195 ? 14.173 -5.993 -10.699 1.00 82.94 195 VAL A CA 1
ATOM 1539 C C . VAL A 1 195 ? 14.969 -7.261 -10.965 1.00 82.94 195 VAL A C 1
ATOM 1541 O O . VAL A 1 195 ? 16.183 -7.211 -11.168 1.00 82.94 195 VAL A O 1
ATOM 1544 N N . ASP A 1 196 ? 14.279 -8.395 -11.024 1.00 79.19 196 ASP A N 1
ATOM 1545 C CA . ASP A 1 196 ? 14.922 -9.671 -11.306 1.00 79.19 196 ASP A CA 1
ATOM 1546 C C . ASP A 1 196 ? 15.365 -9.733 -12.767 1.00 79.19 196 ASP A C 1
ATOM 1548 O O . ASP A 1 196 ? 14.581 -9.558 -13.706 1.00 79.19 196 ASP A O 1
ATOM 1552 N N . ALA A 1 197 ? 16.643 -10.039 -12.977 1.00 75.50 197 ALA A N 1
ATOM 1553 C CA . ALA A 1 197 ? 17.159 -10.274 -14.310 1.00 75.50 197 ALA A CA 1
ATOM 1554 C C . ALA A 1 197 ? 16.455 -11.454 -14.983 1.00 75.50 197 ALA A C 1
ATOM 1556 O O . ALA A 1 197 ? 16.363 -12.546 -14.419 1.00 75.50 197 ALA A O 1
ATOM 1557 N N . PHE A 1 198 ? 16.011 -11.255 -16.226 1.00 72.00 198 PHE A N 1
ATOM 1558 C CA . PHE A 1 198 ? 15.542 -12.367 -17.038 1.00 72.00 198 PHE A CA 1
ATOM 1559 C C . PHE A 1 198 ? 16.716 -13.316 -17.321 1.00 72.00 198 PHE A C 1
ATOM 1561 O O . PHE A 1 198 ? 17.709 -12.918 -17.931 1.00 72.00 198 PHE A O 1
ATOM 1568 N N . ASP A 1 199 ? 16.600 -14.567 -16.869 1.00 73.00 199 ASP A N 1
ATOM 1569 C CA . ASP A 1 199 ? 17.547 -15.645 -17.164 1.00 73.00 199 ASP A CA 1
ATOM 1570 C C . ASP A 1 199 ? 16.907 -16.643 -18.150 1.00 73.00 199 ASP A C 1
ATOM 1572 O O . ASP A 1 199 ? 16.088 -17.479 -17.738 1.00 73.00 199 ASP A O 1
ATOM 1576 N N . PRO A 1 200 ? 17.311 -16.622 -19.437 1.00 63.72 200 PRO A N 1
ATOM 1577 C CA . PRO A 1 200 ? 16.795 -17.537 -20.455 1.00 63.72 200 PRO A CA 1
ATOM 1578 C C . PRO A 1 200 ? 17.013 -19.022 -20.112 1.00 63.72 200 PRO A C 1
ATOM 1580 O O . PRO A 1 200 ? 16.261 -19.891 -20.556 1.00 63.72 200 PRO A O 1
ATOM 1583 N N . LYS A 1 201 ? 18.036 -19.349 -19.306 1.00 62.34 201 LYS A N 1
ATOM 1584 C CA . LYS A 1 201 ? 18.403 -20.737 -18.976 1.00 62.34 201 LYS A CA 1
ATOM 1585 C C . LYS A 1 201 ? 17.538 -21.324 -17.859 1.00 62.34 201 LYS A C 1
ATOM 1587 O O . LYS A 1 201 ? 17.278 -22.530 -17.860 1.00 62.34 201 LYS A O 1
ATOM 1592 N N . ARG A 1 202 ? 17.045 -20.499 -16.927 1.00 60.31 202 ARG A N 1
ATOM 1593 C CA . ARG A 1 202 ? 16.169 -20.942 -15.821 1.00 60.31 202 ARG A CA 1
ATOM 1594 C C . ARG A 1 202 ? 14.783 -21.384 -16.296 1.00 60.31 202 ARG A C 1
ATOM 1596 O O . ARG A 1 202 ? 14.243 -22.345 -15.746 1.00 60.31 202 ARG A O 1
ATOM 1603 N N . GLN A 1 203 ? 14.222 -20.754 -17.331 1.00 54.84 203 GLN A N 1
ATOM 1604 C CA . GLN A 1 203 ? 12.930 -21.175 -17.897 1.00 54.84 203 GLN A CA 1
ATOM 1605 C C . GLN A 1 203 ? 13.032 -22.472 -18.707 1.00 54.84 203 GLN A C 1
ATOM 1607 O O . GLN A 1 203 ? 12.161 -23.335 -18.589 1.00 54.84 203 GLN A O 1
ATOM 1612 N N . HIS A 1 204 ? 14.126 -22.679 -19.446 1.00 52.31 204 HIS A N 1
ATOM 1613 C CA . HIS A 1 204 ? 14.299 -23.908 -20.223 1.00 52.31 204 HIS A CA 1
ATOM 1614 C C . HIS A 1 204 ? 14.378 -25.158 -19.328 1.00 52.31 204 HIS A C 1
ATOM 1616 O O . HIS A 1 204 ? 13.882 -26.222 -19.699 1.00 52.31 204 HIS A O 1
ATOM 1622 N N . ASN A 1 205 ? 14.932 -25.017 -18.118 1.00 46.06 205 ASN A N 1
ATOM 1623 C CA . ASN A 1 205 ? 15.024 -26.104 -17.142 1.00 46.06 205 ASN A CA 1
ATOM 1624 C C . ASN A 1 205 ? 13.691 -26.377 -16.412 1.00 46.06 205 ASN A C 1
ATOM 1626 O O . ASN A 1 205 ? 13.415 -27.520 -16.053 1.00 46.06 205 ASN A O 1
ATOM 1630 N N . ARG A 1 206 ? 12.825 -25.360 -16.250 1.00 47.84 206 ARG A N 1
ATOM 1631 C CA . ARG A 1 206 ? 11.440 -25.552 -15.773 1.00 47.84 206 ARG A CA 1
ATOM 1632 C C . ARG A 1 206 ? 10.590 -26.317 -16.794 1.00 47.84 206 ARG A C 1
ATOM 1634 O O . ARG A 1 206 ? 9.845 -27.212 -16.406 1.00 47.84 206 ARG A O 1
ATOM 1641 N N . ASN A 1 207 ? 10.774 -26.051 -18.087 1.00 43.69 207 ASN A N 1
ATOM 1642 C CA . ASN A 1 207 ? 10.074 -26.786 -19.147 1.00 43.69 207 ASN A CA 1
ATOM 1643 C C . ASN A 1 207 ? 10.605 -28.222 -19.333 1.00 43.69 207 ASN A C 1
ATOM 1645 O O . ASN A 1 207 ? 9.822 -29.130 -19.601 1.00 43.69 207 ASN A O 1
ATOM 1649 N N . SER A 1 208 ? 11.903 -28.469 -19.119 1.00 47.50 208 SER A N 1
ATOM 1650 C CA . SER A 1 208 ? 12.479 -29.825 -19.183 1.00 47.50 208 SER A CA 1
ATOM 1651 C C . SER A 1 208 ? 12.105 -30.722 -17.993 1.00 47.50 208 SER A C 1
ATOM 1653 O O . SER A 1 208 ? 12.068 -31.943 -18.147 1.00 47.50 208 SER A O 1
ATOM 1655 N N . ALA A 1 209 ? 11.801 -30.156 -16.819 1.00 43.34 209 ALA A N 1
ATOM 1656 C CA . ALA A 1 209 ? 11.346 -30.926 -15.656 1.00 43.34 209 ALA A CA 1
ATOM 1657 C C . ALA A 1 209 ? 9.895 -31.429 -15.805 1.00 43.34 209 ALA A C 1
ATOM 1659 O O . ALA A 1 209 ? 9.597 -32.549 -15.395 1.00 43.34 209 ALA A O 1
ATOM 1660 N N . ASN A 1 210 ? 9.022 -30.660 -16.469 1.00 41.88 210 ASN A N 1
ATOM 1661 C CA . ASN A 1 210 ? 7.648 -31.081 -16.777 1.00 41.88 210 ASN A CA 1
ATOM 1662 C C . ASN A 1 210 ? 7.549 -32.028 -17.988 1.00 41.88 210 ASN A C 1
ATOM 1664 O O . ASN A 1 210 ? 6.556 -32.732 -18.130 1.00 41.88 210 ASN A O 1
ATOM 1668 N N . GLY A 1 211 ? 8.576 -32.101 -18.842 1.00 38.09 211 GLY A N 1
ATOM 1669 C CA . GLY A 1 211 ? 8.594 -32.987 -20.014 1.00 38.09 211 GLY A CA 1
ATOM 1670 C C . GLY A 1 211 ? 8.961 -34.451 -19.731 1.00 38.09 211 GLY A C 1
ATOM 1671 O O . GLY A 1 211 ? 8.922 -35.270 -20.644 1.00 38.09 211 GLY A O 1
ATOM 1672 N N . ARG A 1 212 ? 9.337 -34.809 -18.493 1.00 37.59 212 ARG A N 1
ATOM 1673 C CA . ARG A 1 212 ? 9.822 -36.166 -18.156 1.00 37.59 212 ARG A CA 1
ATOM 1674 C C . ARG A 1 212 ? 8.814 -37.052 -17.414 1.00 37.59 212 ARG A C 1
ATOM 1676 O O . ARG A 1 212 ? 9.136 -38.204 -17.147 1.00 37.59 212 ARG A O 1
ATOM 1683 N N . GLN A 1 213 ? 7.613 -36.551 -17.112 1.00 41.72 213 GLN A N 1
ATOM 1684 C CA . GLN A 1 213 ? 6.533 -37.320 -16.463 1.00 41.72 213 GLN A CA 1
ATOM 1685 C C . GLN A 1 213 ? 5.350 -37.66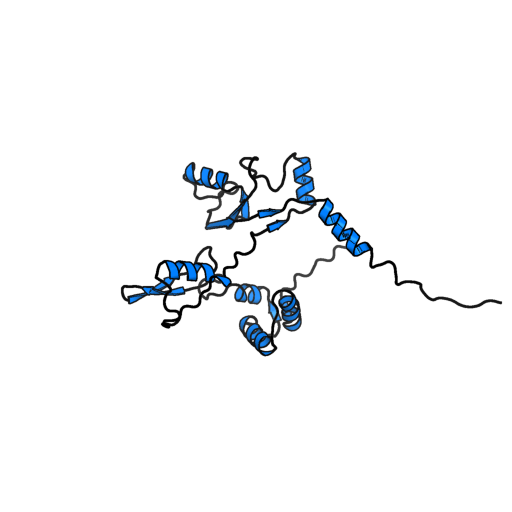2 -17.394 1.00 41.72 213 GLN A C 1
ATOM 1687 O O . GLN A 1 213 ? 4.350 -38.186 -16.923 1.00 41.72 213 GLN A O 1
ATOM 1692 N N . GLN A 1 214 ? 5.456 -37.428 -18.709 1.00 38.78 214 GLN A N 1
ATOM 1693 C CA . GLN A 1 214 ? 4.359 -37.649 -19.671 1.00 38.78 214 GLN A CA 1
ATOM 1694 C C . GLN A 1 214 ? 4.677 -38.648 -20.806 1.00 38.78 214 GLN A C 1
ATOM 1696 O O . GLN A 1 214 ? 4.115 -38.550 -21.888 1.00 38.78 214 GLN A O 1
ATOM 1701 N N . LEU A 1 215 ? 5.566 -39.626 -20.580 1.00 40.19 215 LEU A N 1
ATOM 1702 C CA . LEU A 1 215 ? 5.856 -40.704 -21.553 1.00 40.19 215 LEU A CA 1
ATOM 1703 C C . LEU A 1 215 ? 5.788 -42.126 -20.965 1.00 40.19 215 LEU A C 1
ATOM 1705 O O . LEU A 1 215 ? 6.481 -43.026 -21.429 1.00 40.19 215 LEU A O 1
ATOM 1709 N N . GLN A 1 216 ? 4.954 -42.351 -19.952 1.00 39.62 216 GLN A N 1
ATOM 1710 C CA . GLN A 1 216 ? 4.503 -43.695 -19.576 1.00 39.62 216 GLN A CA 1
ATOM 1711 C C . GLN A 1 216 ? 3.058 -43.581 -19.119 1.00 39.62 216 GLN A C 1
ATOM 1713 O O . GLN A 1 216 ? 2.829 -43.301 -17.950 1.00 39.62 216 GLN A O 1
ATOM 1718 N N . ASN A 1 217 ? 2.128 -43.658 -20.068 1.00 36.72 217 ASN A N 1
ATOM 1719 C CA . ASN A 1 217 ? 0.723 -44.055 -19.925 1.00 36.72 217 ASN A CA 1
ATOM 1720 C C . ASN A 1 217 ? 0.041 -43.668 -21.238 1.00 36.72 217 ASN A C 1
ATOM 1722 O O . ASN A 1 217 ? -0.453 -42.554 -21.329 1.00 36.72 217 ASN A O 1
ATOM 1726 N N . ASP A 1 218 ? 0.144 -44.528 -22.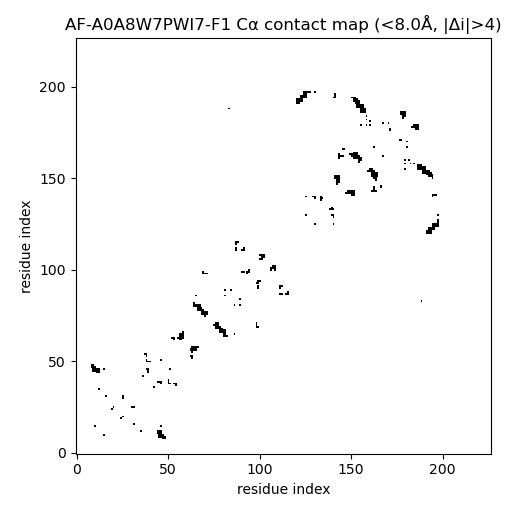251 1.00 32.53 218 ASP A N 1
ATOM 1727 C CA . ASP A 1 218 ? -0.802 -44.655 -23.371 1.00 32.53 218 ASP A CA 1
ATOM 1728 C C . ASP A 1 218 ? -0.257 -45.736 -24.321 1.00 32.53 218 ASP A C 1
ATOM 1730 O O . ASP A 1 218 ? 0.391 -45.432 -25.318 1.00 32.53 218 ASP A O 1
ATOM 1734 N N . ASP A 1 219 ? -0.490 -47.010 -23.990 1.00 34.12 219 ASP A N 1
ATOM 1735 C CA . ASP A 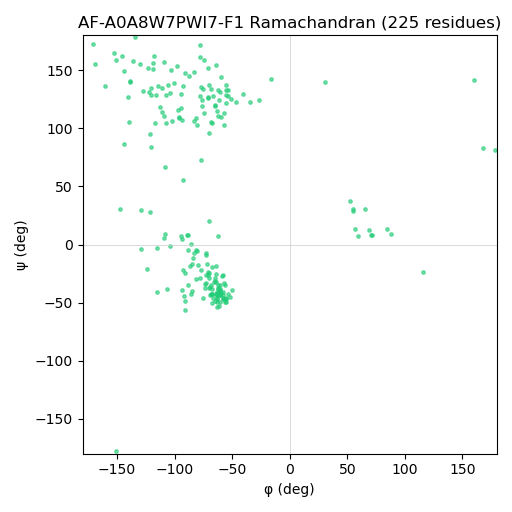1 219 ? -0.657 -48.036 -25.023 1.00 34.12 219 ASP A CA 1
ATOM 1736 C C . ASP A 1 219 ? -2.136 -48.429 -24.994 1.00 34.12 219 ASP A C 1
ATOM 1738 O O . ASP A 1 219 ? -2.657 -48.934 -23.999 1.00 34.12 219 ASP A O 1
ATOM 1742 N N . HIS A 1 220 ? -2.809 -48.041 -26.073 1.00 38.31 220 HIS A N 1
ATOM 1743 C CA . HIS A 1 220 ? -4.229 -48.189 -26.355 1.00 38.31 220 HIS A CA 1
ATOM 1744 C C . HIS A 1 220 ? -4.543 -49.647 -26.733 1.00 38.31 220 HIS A C 1
ATOM 1746 O O . HIS A 1 220 ? -3.853 -50.225 -27.574 1.00 38.31 220 HIS A O 1
ATOM 1752 N N . ASP A 1 221 ? -5.602 -50.201 -26.142 1.00 36.44 221 ASP A N 1
ATOM 1753 C CA . ASP A 1 221 ? -6.335 -51.368 -26.646 1.00 36.44 221 ASP A CA 1
ATOM 1754 C C . ASP A 1 221 ? -7.085 -51.009 -27.944 1.00 36.44 221 ASP A C 1
ATOM 1756 O O . ASP A 1 221 ? -7.733 -49.964 -27.974 1.00 36.44 221 ASP A O 1
ATOM 1760 N N . ASP A 1 222 ? -6.979 -51.871 -28.967 1.00 37.06 222 ASP A N 1
ATOM 1761 C CA . ASP A 1 222 ? -7.989 -52.324 -29.965 1.00 37.06 222 ASP A CA 1
ATOM 1762 C C . ASP A 1 222 ? -7.230 -52.909 -31.187 1.00 37.06 222 ASP A C 1
ATOM 1764 O O . ASP A 1 222 ? -6.209 -52.365 -31.596 1.00 37.06 222 ASP A O 1
ATOM 1768 N N . ASP A 1 223 ? -7.604 -53.983 -31.883 1.00 36.78 223 ASP A N 1
ATOM 1769 C CA . ASP A 1 223 ? -8.865 -54.708 -31.940 1.00 36.78 223 ASP A CA 1
ATOM 1770 C C . ASP A 1 223 ? -8.673 -56.041 -32.718 1.00 36.78 223 ASP A C 1
ATOM 1772 O O . ASP A 1 223 ? -7.772 -56.170 -33.549 1.00 36.78 223 ASP A O 1
ATOM 1776 N N . THR A 1 224 ? -9.550 -56.998 -32.411 1.00 40.66 224 THR A N 1
ATOM 1777 C CA . THR A 1 224 ? -10.095 -58.162 -33.159 1.00 40.66 224 THR A CA 1
ATOM 1778 C C . THR A 1 224 ? -9.350 -58.988 -34.252 1.00 40.66 224 THR A C 1
ATOM 1780 O O . THR A 1 224 ? -8.721 -58.504 -35.185 1.00 40.66 224 THR A O 1
ATOM 1783 N N . GLU A 1 225 ? -9.603 -60.306 -34.137 1.00 39.78 225 GLU A N 1
ATOM 1784 C CA . GLU A 1 225 ? -9.486 -61.487 -35.030 1.00 39.78 225 GLU A CA 1
ATOM 1785 C C . GLU A 1 225 ? -9.328 -61.301 -36.556 1.00 39.78 225 GLU A C 1
ATOM 1787 O O . GLU A 1 225 ? -10.104 -60.560 -37.141 1.00 39.78 225 GLU A O 1
ATOM 1792 N N . VAL A 1 226 ? -8.508 -62.151 -37.218 1.00 36.06 226 VAL A N 1
ATOM 1793 C CA . VAL A 1 226 ? -8.968 -63.130 -38.246 1.00 36.06 226 VAL A CA 1
ATOM 1794 C C . VAL A 1 226 ? -7.935 -64.271 -38.461 1.00 36.06 226 VAL A C 1
ATOM 1796 O O . VAL A 1 226 ? -6.754 -63.996 -38.667 1.00 36.06 226 VAL A O 1
ATOM 1799 N N . LEU A 1 227 ? -8.464 -65.506 -38.552 1.00 35.88 227 LEU A N 1
ATOM 1800 C CA . LEU A 1 227 ? -7.928 -66.799 -39.052 1.00 35.88 227 LEU A CA 1
ATOM 1801 C C . LEU A 1 227 ? -7.006 -67.640 -38.152 1.00 35.88 227 LEU A C 1
ATOM 1803 O O . LEU A 1 227 ? -5.811 -67.314 -38.002 1.00 35.88 227 LEU A O 1
#

Nearest PDB structures (foldseek):
  3zni-assembly3_I  TM=6.898E-01  e=5.986E-26  Homo sapiens
  5o76-assembly2_C  TM=6.377E-01  e=1.841E-26  Homo sapiens
  1fbv-assembly1_A  TM=5.500E-01  e=1.274E-22  Homo sapiens
  5j3x-assembly2_B  TM=5.463E-01  e=2.618E-22  Homo sapiens
  2ldr-assembly1_A  TM=8.556E-01  e=6.671E-11  Homo sapiens

Sequence (227 aa):
MLKTSEIHTLVPWKLFRFELSLVHPISSGLEAMALKTTIDLTCNDYISNFEFDVFTRLSCTRLGQWAIGYVTQEGEILQTIPQNKSLCQALLDGHREGFYLYPDGKPNNPDLSFAVQSPLEDHITVTQEQYELYCEMGSTFQLCKICAENDKDIRIEPCGHLLCTPCLTAWQVDSEGQGCPFCRAEIKGTEQIVVDAFDPKRQHNRNSANGRQQLQNDDHDDDTEVL

pLDDT: mean 73.37, std 17.03, range [31.0, 93.12]

Secondary structure (DSSP, 8-state):
--------SEEEHHHHHHHHHHHS----HHHHHHHHHHH-TT-SSEEEHHHHHHHTT--SSSTT---EEEE-TTS-EEEE---SS-HHHHHHHHHHTTSS--GGG-S-----TTT----S-EEEEPPHHHHHHHHHTT--SSB-TTTSSSBP-EEEETTTEEE-HHHHHHHHHH-S--B-TTT--B--EEEEEEEEPP-HHHHHHHHHHHTTSSSSS----------

Solvent-accessible surface area (backbone atoms only — not comparable to full-atom values): 14083 Å² total; per-residue (Å²): 135,83,81,76,79,77,82,72,62,61,38,49,44,73,58,49,51,52,62,45,35,77,80,51,76,69,92,44,73,67,56,51,50,56,50,43,68,63,35,31,80,81,73,71,65,39,40,31,61,63,34,50,54,44,58,76,19,64,32,98,88,48,84,60,34,49,73,48,76,43,61,48,100,88,69,47,82,48,76,48,65,64,72,97,54,55,69,54,54,48,47,54,49,32,35,76,73,64,54,55,54,44,62,94,78,33,90,73,58,82,84,48,67,78,75,51,57,69,72,72,59,54,66,46,73,54,51,69,71,59,49,54,56,25,52,76,69,78,49,54,86,44,41,11,84,85,76,68,76,47,56,32,38,31,33,35,32,86,78,65,52,67,29,26,60,69,62,52,54,51,46,59,72,78,38,100,49,72,35,38,94,88,78,55,49,68,57,78,44,74,46,68,34,39,53,48,77,73,53,78,67,63,55,56,54,58,55,56,63,66,65,72,78,77,84,82,88,85,85,81,92,84,80,86,89,86,138

Organism: Anopheles coluzzii (NCBI:txid1518534)

InterPro domains:
  IPR001841 Zinc finger, RING-type [PS50089] (144-184)
  IPR001841 Zinc finger, RING-type [SM00184] (144-183)
  IPR011992 EF-hand domain pair [SSF47473] (7-59)
  IPR013083 Zinc finger, RING/FYVE/PHD-type [G3DSA:3.30.40.10] (116-199)
  IPR014742 Adaptor protein Cbl, SH2-like domain [PF02762] (56-112)
  IPR017907 Zinc finger, RING-type, conserved site [PS00518] (159-168)
  IPR024159 Adaptor protein Cbl, PTB domain [PS51506] (1-114)
  IPR024162 Adaptor protein Cbl [PTHR23007] (57-225)
  IPR036860 SH2 domain superfamily [G3DSA:3.30.505.10] (39-115)
  IPR036860 SH2 domain superfamily [SSF55550] (56-113)